Protein AF-A0A1A8F233-F1 (afdb_monomer_lite)

Foldseek 3Di:
DWDWLLPFKDKDCPQVVVCVVPDPDDDDPVRDGDIDMDGPQHDPVVSVVCNVQLETDTDCLVVDALCVLLVVLVSVLVVRDYPDPVVVLVSLLVSLVRNCVRQVDLVSVLVVLVVSCVVPQVVNLVSNLVSLVSSLVSLVNRHDPVCVPVSVSNNVSSVVVSVVSVCVVVPDPPCLPPQDDDDDDPPPPDPDDPDRDDPDPDDDPDDDDD

Secondary structure (DSSP, 8-state):
----GGG-EEEE-HHHHHHHHH--SPPBTTB----EEEETTS-HHHHHHHHHTTEE--S-GGG--THHHHHHHHHHHTT-EES-HHHHHHHHHHHHHHHHHH--SHHHHHHHHHHHHHHH-TT-HHHHHHHHHHHHHHHHHHS-GGGHHHHHHHHHHHHHHHHHHHHHHHS-S-GGG----PPPPTT---S---------TT--------

Structure (mmCIF, N/CA/C/O backbone):
data_AF-A0A1A8F233-F1
#
_entry.id   AF-A0A1A8F233-F1
#
loop_
_atom_site.group_PDB
_atom_site.id
_atom_site.type_symbol
_atom_site.label_atom_id
_atom_site.label_alt_id
_atom_site.label_comp_id
_atom_site.label_asym_id
_atom_site.label_entity_id
_atom_site.label_seq_id
_atom_site.pdbx_PDB_ins_code
_atom_site.Cartn_x
_atom_site.Cartn_y
_atom_site.Cartn_z
_atom_site.occupancy
_atom_site.B_iso_or_equiv
_atom_site.auth_seq_id
_atom_site.auth_comp_id
_atom_site.auth_asym_id
_atom_site.auth_atom_id
_atom_site.pdbx_PDB_model_num
ATOM 1 N N . GLN A 1 1 ? 9.240 10.721 -5.135 1.00 66.94 1 GLN A N 1
ATOM 2 C CA . GLN A 1 1 ? 7.959 10.005 -4.996 1.00 66.94 1 GLN A CA 1
ATOM 3 C C . GLN A 1 1 ? 8.234 8.793 -4.134 1.00 66.94 1 GLN A C 1
ATOM 5 O O . GLN A 1 1 ? 9.156 8.042 -4.437 1.00 66.94 1 GLN A O 1
ATOM 10 N N . PHE A 1 2 ? 7.483 8.647 -3.044 1.00 77.38 2 PHE A N 1
ATOM 11 C CA . PHE A 1 2 ? 7.601 7.495 -2.161 1.00 77.38 2 PHE A CA 1
ATOM 12 C C . PHE A 1 2 ? 7.078 6.230 -2.838 1.00 77.38 2 PHE A C 1
ATOM 14 O O . PHE A 1 2 ? 5.929 6.199 -3.282 1.00 77.38 2 PHE A O 1
ATOM 21 N N . GLU A 1 3 ? 7.885 5.172 -2.817 1.00 83.38 3 GLU A N 1
ATOM 22 C CA . GLU A 1 3 ? 7.497 3.834 -3.252 1.00 83.38 3 GLU A CA 1
ATOM 23 C C . GLU A 1 3 ? 8.160 2.772 -2.366 1.00 83.38 3 GLU A C 1
ATOM 25 O O . GLU A 1 3 ? 9.241 2.977 -1.800 1.00 83.38 3 GLU A O 1
ATOM 30 N N . PHE A 1 4 ? 7.499 1.621 -2.240 1.00 94.12 4 PHE A N 1
ATOM 31 C CA . PHE A 1 4 ? 8.145 0.412 -1.746 1.00 94.12 4 PHE A CA 1
ATOM 32 C C . PHE A 1 4 ? 8.978 -0.201 -2.866 1.00 94.12 4 PHE A C 1
ATOM 34 O O . PHE A 1 4 ? 8.612 -0.109 -4.036 1.00 94.12 4 PHE A O 1
ATOM 41 N N . SER A 1 5 ? 10.067 -0.877 -2.505 1.00 94.19 5 SER A N 1
ATOM 42 C CA . SER A 1 5 ? 10.952 -1.525 -3.485 1.00 94.19 5 SER A CA 1
ATOM 43 C C . SER A 1 5 ? 10.221 -2.445 -4.473 1.00 94.19 5 SER A C 1
ATOM 45 O O . SER A 1 5 ? 10.564 -2.466 -5.651 1.00 94.19 5 SER A O 1
ATOM 47 N N . VAL A 1 6 ? 9.176 -3.141 -4.023 1.00 94.50 6 VAL A N 1
ATOM 48 C CA . VAL A 1 6 ? 8.411 -4.110 -4.824 1.00 94.50 6 VAL A CA 1
ATOM 49 C C . VAL A 1 6 ? 7.576 -3.478 -5.942 1.00 94.50 6 VAL A C 1
ATOM 51 O O . VAL A 1 6 ? 7.231 -4.177 -6.887 1.00 94.50 6 VAL A O 1
ATOM 54 N N . ASP A 1 7 ? 7.315 -2.169 -5.877 1.00 91.56 7 ASP A N 1
ATOM 55 C CA . ASP A 1 7 ? 6.524 -1.432 -6.876 1.00 91.56 7 ASP A CA 1
ATOM 56 C C . ASP A 1 7 ? 7.357 -0.416 -7.662 1.00 91.56 7 ASP A C 1
ATOM 58 O O . ASP A 1 7 ? 6.805 0.434 -8.350 1.00 91.56 7 ASP A O 1
ATOM 62 N N . SER A 1 8 ? 8.680 -0.472 -7.522 1.00 93.62 8 SER A N 1
ATOM 63 C CA . SER A 1 8 ? 9.589 0.543 -8.062 1.00 93.62 8 SER A CA 1
ATOM 64 C C . SER A 1 8 ? 10.156 0.200 -9.442 1.00 93.62 8 SER A C 1
ATOM 66 O O . SER A 1 8 ? 11.082 0.859 -9.908 1.00 93.62 8 SER A O 1
ATOM 68 N N . PHE A 1 9 ? 9.645 -0.848 -10.091 1.00 95.38 9 PHE A N 1
ATOM 69 C CA . PHE A 1 9 ? 10.148 -1.304 -11.385 1.00 95.38 9 PHE A CA 1
ATOM 70 C C . PHE A 1 9 ? 9.535 -0.507 -12.532 1.00 95.38 9 PHE A C 1
ATOM 72 O O . PHE A 1 9 ? 8.314 -0.387 -12.633 1.00 95.38 9 PHE A O 1
ATOM 79 N N . GLN A 1 10 ? 10.385 -0.029 -13.433 1.00 95.50 10 GLN A N 1
ATOM 80 C CA . GLN A 1 10 ? 9.983 0.592 -14.690 1.00 95.50 10 GLN A CA 1
ATOM 81 C C . GLN A 1 10 ? 10.598 -0.191 -15.848 1.00 95.50 10 GLN A C 1
ATOM 83 O O . GLN A 1 10 ? 11.748 -0.615 -15.781 1.00 95.50 10 GLN A O 1
ATOM 88 N N . ILE A 1 11 ? 9.817 -0.427 -16.898 1.00 96.25 11 ILE A N 1
ATOM 89 C CA . ILE A 1 11 ? 10.258 -1.162 -18.085 1.00 96.25 11 ILE A CA 1
ATOM 90 C C . ILE A 1 11 ? 10.271 -0.174 -19.245 1.00 96.25 11 ILE A C 1
ATOM 92 O O . ILE A 1 11 ? 9.235 0.413 -19.561 1.00 96.25 11 ILE A O 1
ATOM 96 N N . VAL A 1 12 ? 11.432 0.012 -19.870 1.00 95.62 12 VAL A N 1
ATOM 97 C CA . VAL A 1 12 ? 11.585 0.896 -21.031 1.00 95.62 12 VAL A CA 1
ATOM 98 C C . VAL A 1 12 ? 11.040 0.181 -22.263 1.00 95.62 12 VAL A C 1
ATOM 100 O O . VAL A 1 12 ? 11.523 -0.889 -22.629 1.00 95.62 12 VAL A O 1
ATOM 103 N N . LEU A 1 13 ? 10.017 0.757 -22.895 1.00 96.06 13 LEU A N 1
ATOM 104 C CA . LEU A 1 13 ? 9.264 0.096 -23.967 1.00 96.06 13 LEU A CA 1
ATOM 105 C C . LEU A 1 13 ? 9.759 0.428 -25.380 1.00 96.06 13 LEU A C 1
ATOM 107 O O . LEU A 1 13 ? 9.290 -0.190 -26.331 1.00 96.06 13 LEU A O 1
ATOM 111 N N . ASP A 1 14 ? 10.715 1.341 -25.543 1.00 95.12 14 ASP A N 1
ATOM 112 C CA . ASP A 1 14 ? 11.162 1.834 -26.855 1.00 95.12 14 ASP A CA 1
ATOM 113 C C . ASP A 1 14 ? 11.601 0.707 -27.803 1.00 95.12 14 ASP A C 1
ATOM 115 O O . ASP A 1 14 ? 11.229 0.686 -28.980 1.00 95.12 14 ASP A O 1
ATOM 119 N N . SER A 1 15 ? 12.340 -0.281 -27.285 1.00 92.88 15 SER A N 1
ATOM 120 C CA . SER A 1 15 ? 12.791 -1.434 -28.069 1.00 92.88 15 SER A CA 1
ATOM 121 C C . SER A 1 15 ? 11.654 -2.394 -28.430 1.00 92.88 15 SER A C 1
ATOM 123 O O . SER A 1 15 ? 11.685 -2.995 -29.504 1.00 92.88 15 SER A O 1
ATOM 125 N N . MET A 1 16 ? 10.619 -2.500 -27.589 1.00 92.69 16 MET A N 1
ATOM 126 C CA . MET A 1 16 ? 9.396 -3.248 -27.903 1.00 92.69 16 MET A CA 1
ATOM 127 C C . MET A 1 16 ? 8.577 -2.549 -28.986 1.00 92.69 16 MET A C 1
ATOM 129 O O . MET A 1 16 ? 8.147 -3.195 -29.938 1.00 92.69 16 MET A O 1
ATOM 133 N N . LEU A 1 17 ? 8.374 -1.236 -28.860 1.00 93.12 17 LEU A N 1
ATOM 134 C CA . LEU A 1 17 ? 7.597 -0.449 -29.818 1.00 93.12 17 LEU A CA 1
ATOM 135 C C . LEU A 1 17 ? 8.259 -0.463 -31.203 1.00 93.12 17 LEU A C 1
ATOM 137 O O . LEU A 1 17 ? 7.604 -0.799 -32.186 1.00 93.12 17 LEU A O 1
ATOM 141 N N . SER A 1 18 ? 9.577 -0.240 -31.259 1.00 91.31 18 SER A N 1
ATOM 142 C CA . SER A 1 18 ? 10.355 -0.312 -32.507 1.00 91.31 18 SER A CA 1
ATOM 143 C C . SER A 1 18 ? 10.257 -1.688 -33.172 1.00 91.31 18 SER A C 1
ATOM 145 O O . SER A 1 18 ? 10.159 -1.788 -34.394 1.00 91.31 18 SER A O 1
ATOM 147 N N . HIS A 1 19 ? 10.255 -2.764 -32.378 1.00 89.50 19 HIS A N 1
ATOM 148 C CA . HIS A 1 19 ? 10.098 -4.117 -32.904 1.00 89.50 19 HIS A CA 1
ATOM 149 C C . HIS A 1 19 ? 8.725 -4.322 -33.555 1.00 89.50 19 HIS A C 1
ATOM 151 O O . HIS A 1 19 ? 8.664 -4.882 -34.645 1.00 89.50 19 HIS A O 1
ATOM 157 N N . TYR A 1 20 ? 7.643 -3.837 -32.941 1.00 89.69 20 TYR A N 1
ATOM 158 C CA . TYR A 1 20 ? 6.296 -3.936 -33.517 1.00 89.69 20 TYR A CA 1
ATOM 159 C C . TYR A 1 20 ? 6.107 -3.101 -34.788 1.00 89.69 20 TYR A C 1
ATOM 161 O O . TYR A 1 20 ? 5.333 -3.490 -35.659 1.00 89.69 20 TYR A O 1
ATOM 169 N N . GLU A 1 21 ? 6.804 -1.972 -34.914 1.00 90.38 21 GLU A N 1
ATOM 170 C CA . GLU A 1 21 ? 6.757 -1.149 -36.129 1.00 90.38 21 GLU A CA 1
ATOM 171 C C . GLU A 1 21 ? 7.508 -1.796 -37.301 1.00 90.38 21 GLU A C 1
ATOM 173 O O . GLU A 1 21 ? 7.103 -1.663 -38.457 1.00 90.38 21 GLU A O 1
ATOM 178 N N . GLN A 1 22 ? 8.608 -2.497 -37.012 1.00 86.31 22 GLN A N 1
ATOM 179 C CA . GLN A 1 22 ? 9.537 -3.005 -38.027 1.00 86.31 22 GLN A CA 1
ATOM 180 C C . GLN A 1 22 ? 9.316 -4.483 -38.376 1.00 86.31 22 GLN A C 1
ATOM 182 O O . GLN A 1 22 ? 9.624 -4.905 -39.492 1.00 86.31 22 GLN A O 1
ATOM 187 N N . SER A 1 23 ? 8.801 -5.282 -37.441 1.00 78.62 23 SER A N 1
ATOM 188 C CA . SER A 1 23 ? 8.611 -6.723 -37.597 1.00 78.62 23 SER A CA 1
ATOM 189 C C . SER A 1 23 ? 7.131 -7.071 -37.725 1.00 78.62 23 SER A C 1
ATOM 191 O O . SER A 1 23 ? 6.343 -6.847 -36.813 1.00 78.62 23 SER A O 1
ATOM 193 N N . GLN A 1 24 ? 6.757 -7.703 -38.841 1.00 76.12 24 GLN A N 1
ATOM 194 C CA . GLN A 1 24 ? 5.442 -8.345 -38.999 1.00 76.12 24 GLN A CA 1
ATOM 195 C C . GLN A 1 24 ? 5.414 -9.777 -38.439 1.00 76.12 24 GLN A C 1
ATOM 197 O O . GLN A 1 24 ? 4.373 -10.435 -38.456 1.00 76.12 24 GLN A O 1
ATOM 202 N N . LEU A 1 25 ? 6.562 -10.290 -37.981 1.00 79.69 25 LEU A N 1
ATOM 203 C CA . LEU A 1 25 ? 6.676 -11.638 -37.441 1.00 79.69 25 LEU A CA 1
ATOM 204 C C . LEU A 1 25 ? 6.258 -11.662 -35.966 1.00 79.69 25 LEU A C 1
ATOM 206 O O . LEU A 1 25 ? 6.639 -10.768 -35.208 1.00 79.69 25 LEU A O 1
ATOM 210 N N . PRO A 1 26 ? 5.526 -12.704 -35.532 1.00 85.06 26 PRO A N 1
ATOM 211 C CA . PRO A 1 26 ? 5.208 -12.882 -34.125 1.00 85.06 26 PRO A CA 1
ATOM 212 C C . PRO A 1 26 ? 6.491 -13.116 -33.316 1.00 85.06 26 PRO A C 1
ATOM 214 O O . PRO A 1 26 ? 7.394 -13.837 -33.749 1.00 85.06 26 PRO A O 1
ATOM 217 N N . MET A 1 27 ? 6.556 -12.525 -32.120 1.00 90.19 27 MET A N 1
ATOM 218 C CA . MET A 1 27 ? 7.686 -12.718 -31.210 1.00 90.19 27 MET A CA 1
ATOM 219 C C . MET A 1 27 ? 7.852 -14.193 -30.833 1.00 90.19 27 MET A C 1
ATOM 221 O O . MET A 1 27 ? 6.882 -14.908 -30.574 1.00 90.19 27 MET A O 1
ATOM 225 N N . SER A 1 28 ? 9.105 -14.634 -30.760 1.00 90.12 28 SER A N 1
ATOM 226 C CA . SER A 1 28 ? 9.486 -15.987 -30.348 1.00 90.12 28 SER A CA 1
ATOM 227 C C . SER A 1 28 ? 10.718 -15.954 -29.443 1.00 90.12 28 SER A C 1
ATOM 229 O O . SER A 1 28 ? 11.416 -14.946 -29.337 1.00 90.12 28 SER A O 1
ATOM 231 N N . GLN A 1 29 ? 11.041 -17.077 -28.799 1.00 89.38 29 GLN A N 1
ATOM 232 C CA . GLN A 1 29 ? 12.221 -17.159 -27.933 1.00 89.38 29 GLN A CA 1
ATOM 233 C C . GLN A 1 29 ? 13.535 -16.872 -28.683 1.00 89.38 29 GLN A C 1
ATOM 235 O O . GLN A 1 29 ? 14.474 -16.365 -28.085 1.00 89.38 29 GLN A O 1
ATOM 240 N N . SER A 1 30 ? 13.605 -17.141 -29.988 1.00 88.81 30 SER A N 1
ATOM 241 C CA . SER A 1 30 ? 14.757 -16.800 -30.835 1.00 88.81 30 SER A CA 1
ATOM 242 C C . SER A 1 30 ? 14.663 -15.415 -31.480 1.00 88.81 30 SER A C 1
ATOM 244 O O . SER A 1 30 ? 15.623 -14.970 -32.103 1.00 88.81 30 SER A O 1
ATOM 246 N N . HIS A 1 31 ? 13.510 -14.749 -31.387 1.00 87.12 31 HIS A N 1
ATOM 247 C CA . HIS A 1 31 ? 13.257 -13.474 -32.047 1.00 87.12 31 HIS A CA 1
ATOM 248 C C . HIS A 1 31 ? 12.399 -12.566 -31.160 1.00 87.12 31 HIS A C 1
ATOM 250 O O . HIS A 1 31 ? 11.169 -12.593 -31.216 1.00 87.12 31 HIS A O 1
ATOM 256 N N . HIS A 1 32 ? 13.073 -11.793 -30.314 1.00 91.81 32 HIS A N 1
ATOM 257 C CA . HIS A 1 32 ? 12.480 -10.786 -29.441 1.00 91.81 32 HIS A CA 1
ATOM 258 C C . HIS A 1 32 ? 13.489 -9.650 -29.218 1.00 91.81 32 HIS A C 1
ATOM 260 O O . HIS A 1 32 ? 14.700 -9.892 -29.262 1.00 91.81 32 HIS A O 1
ATOM 266 N N . PRO A 1 33 ? 13.025 -8.412 -28.993 1.00 93.19 33 PRO A N 1
ATOM 267 C CA . PRO A 1 33 ? 13.916 -7.307 -28.677 1.00 93.19 33 PRO A CA 1
ATOM 268 C C . PRO A 1 33 ? 14.481 -7.450 -27.259 1.00 93.19 33 PRO A C 1
ATOM 270 O O . PRO A 1 33 ? 13.835 -7.987 -26.358 1.00 93.19 33 PRO A O 1
ATOM 273 N N . THR A 1 34 ? 15.677 -6.912 -27.040 1.00 94.19 34 THR A N 1
ATOM 274 C CA . THR A 1 34 ? 16.214 -6.731 -25.687 1.00 94.19 34 THR A CA 1
ATOM 275 C C . THR A 1 34 ? 15.490 -5.566 -25.014 1.00 94.19 34 THR A C 1
ATOM 277 O O . THR A 1 34 ? 15.456 -4.457 -25.550 1.00 94.19 34 THR A O 1
ATOM 280 N N . VAL A 1 35 ? 14.918 -5.807 -23.834 1.00 95.62 35 VAL A N 1
ATOM 281 C CA . VAL A 1 35 ? 14.155 -4.813 -23.062 1.00 95.62 35 VAL A CA 1
ATOM 282 C C . VAL A 1 35 ? 14.916 -4.453 -21.793 1.00 95.62 35 VAL A C 1
ATOM 284 O O . VAL A 1 35 ? 15.415 -5.337 -21.095 1.00 95.62 35 VAL A O 1
ATOM 287 N N . LEU A 1 36 ? 15.005 -3.156 -21.494 1.00 95.12 36 LEU A N 1
ATOM 288 C CA . LEU A 1 36 ? 15.654 -2.653 -20.287 1.00 95.12 36 LEU A CA 1
ATOM 289 C C . LEU A 1 36 ? 14.626 -2.493 -19.160 1.00 95.12 36 LEU A C 1
ATOM 291 O O . LEU A 1 36 ? 13.565 -1.901 -19.353 1.00 95.12 36 LEU A O 1
ATOM 295 N N . GLY A 1 37 ? 14.960 -3.015 -17.981 1.00 95.06 37 GLY A N 1
ATOM 296 C CA . GLY A 1 37 ? 14.218 -2.789 -16.745 1.00 95.06 37 GLY A CA 1
ATOM 297 C C . GLY A 1 37 ? 15.058 -1.989 -15.756 1.00 95.06 37 GLY A C 1
ATOM 298 O O . GLY A 1 37 ? 16.222 -2.313 -15.527 1.00 95.06 37 GLY A O 1
ATOM 299 N N . GLU A 1 38 ? 14.456 -0.975 -15.151 1.00 94.69 38 GLU A N 1
ATOM 300 C CA . GLU A 1 38 ? 15.075 -0.090 -14.168 1.00 94.69 38 GLU A CA 1
ATOM 301 C C . GLU A 1 38 ? 14.326 -0.152 -12.832 1.00 94.69 38 GLU A C 1
ATOM 303 O O . GLU A 1 38 ? 13.164 -0.558 -12.760 1.00 94.69 38 GLU A O 1
ATOM 308 N N . SER A 1 39 ? 15.009 0.223 -11.749 1.00 95.06 39 SER A N 1
ATOM 309 C CA . SER A 1 39 ? 14.453 0.247 -10.393 1.00 95.06 39 SER A CA 1
ATOM 310 C C . SER A 1 39 ? 14.578 1.642 -9.790 1.00 95.06 39 SER A C 1
ATOM 312 O O . SER A 1 39 ? 15.675 2.113 -9.490 1.00 95.06 39 SER A O 1
ATOM 314 N N . MET A 1 40 ? 13.443 2.285 -9.523 1.00 92.00 40 MET A N 1
ATOM 315 C CA . MET A 1 40 ? 13.368 3.605 -8.882 1.00 92.00 40 MET A CA 1
ATOM 316 C C . MET A 1 40 ? 13.703 3.561 -7.383 1.00 92.00 40 MET A C 1
ATOM 318 O O . MET A 1 40 ? 13.892 4.598 -6.743 1.00 92.00 40 MET A O 1
ATOM 322 N N . TYR A 1 41 ? 13.823 2.360 -6.807 1.00 91.00 41 TYR A N 1
ATOM 323 C CA . TYR A 1 41 ? 14.366 2.133 -5.466 1.00 91.00 41 TYR A CA 1
ATOM 324 C C . TYR A 1 41 ? 15.905 2.247 -5.418 1.00 91.00 41 TYR A C 1
ATOM 326 O O . TYR A 1 41 ? 16.512 2.303 -4.337 1.00 91.00 41 TYR A O 1
ATOM 334 N N . GLY A 1 42 ? 16.559 2.286 -6.581 1.00 90.38 42 GLY A N 1
ATOM 335 C CA . GLY A 1 42 ? 18.008 2.322 -6.741 1.00 90.38 42 GLY A CA 1
ATOM 336 C C . GLY A 1 42 ? 18.521 0.992 -7.283 1.00 90.38 42 GLY A C 1
ATOM 337 O O . GLY A 1 42 ? 18.434 0.733 -8.474 1.00 90.38 42 GLY A O 1
ATOM 338 N N . ASP A 1 43 ? 19.063 0.132 -6.419 1.00 93.50 43 ASP A N 1
ATOM 339 C CA . ASP A 1 43 ? 19.633 -1.140 -6.871 1.00 93.50 43 ASP A CA 1
ATOM 340 C C . ASP A 1 43 ? 18.548 -2.123 -7.349 1.00 93.50 43 ASP A C 1
ATOM 342 O O . ASP A 1 43 ? 17.662 -2.529 -6.585 1.00 93.50 43 ASP A O 1
ATOM 346 N N . PHE A 1 44 ? 18.638 -2.514 -8.623 1.00 95.00 44 PHE A N 1
ATOM 347 C CA . PHE A 1 44 ? 17.686 -3.416 -9.271 1.00 95.00 44 PHE A CA 1
ATOM 348 C C . PHE A 1 44 ? 17.713 -4.813 -8.647 1.00 95.00 44 PHE A C 1
ATOM 350 O O . PHE A 1 44 ? 16.660 -5.377 -8.351 1.00 95.00 44 PHE A O 1
ATOM 357 N N . SER A 1 45 ? 18.908 -5.350 -8.387 1.00 96.00 45 SER A N 1
ATOM 358 C CA . SER A 1 45 ? 19.085 -6.692 -7.820 1.00 96.00 45 SER A CA 1
ATOM 359 C C . SER A 1 45 ? 18.458 -6.810 -6.430 1.00 96.00 45 SER A C 1
ATOM 361 O O . SER A 1 45 ? 17.782 -7.796 -6.135 1.00 96.00 45 SER A O 1
ATOM 363 N N . THR A 1 46 ? 18.617 -5.782 -5.598 1.00 95.75 46 THR A N 1
ATOM 364 C CA . THR A 1 46 ? 18.027 -5.696 -4.257 1.00 95.75 46 THR A CA 1
ATOM 365 C C . THR A 1 46 ? 16.505 -5.601 -4.322 1.00 95.75 46 THR A C 1
ATOM 367 O O . THR A 1 46 ? 15.813 -6.347 -3.631 1.00 95.75 46 THR A O 1
ATOM 370 N N . ALA A 1 47 ? 15.958 -4.729 -5.176 1.00 95.94 47 ALA A N 1
ATOM 371 C CA . ALA A 1 47 ? 14.508 -4.633 -5.351 1.00 95.94 47 ALA A CA 1
ATOM 372 C C . ALA A 1 47 ? 13.918 -5.963 -5.852 1.00 95.94 47 ALA A C 1
ATOM 374 O O . ALA A 1 47 ? 12.895 -6.427 -5.344 1.00 95.94 47 ALA A O 1
ATOM 375 N N . LEU A 1 48 ? 14.598 -6.625 -6.793 1.00 96.56 48 LEU A N 1
ATOM 376 C CA . LEU A 1 48 ? 14.202 -7.935 -7.307 1.00 96.56 48 LEU A CA 1
ATOM 377 C C . LEU A 1 48 ? 14.282 -9.022 -6.228 1.00 96.56 48 LEU A C 1
ATOM 379 O O . LEU A 1 48 ? 13.413 -9.892 -6.159 1.00 96.56 48 LEU A O 1
ATOM 383 N N . HIS A 1 49 ? 15.295 -8.965 -5.363 1.00 97.25 49 HIS A N 1
ATOM 384 C CA . HIS A 1 49 ? 15.401 -9.838 -4.200 1.00 97.25 49 HIS A CA 1
ATOM 385 C C . HIS A 1 49 ? 14.219 -9.639 -3.243 1.00 97.25 49 HIS A C 1
ATOM 387 O O . HIS A 1 49 ? 13.626 -10.628 -2.806 1.00 97.25 49 HIS A O 1
ATOM 393 N N . HIS A 1 50 ? 13.826 -8.394 -2.961 1.00 97.44 50 HIS A N 1
ATOM 394 C CA . HIS A 1 50 ? 12.647 -8.117 -2.140 1.00 97.44 50 HIS A CA 1
ATOM 395 C C . HIS A 1 50 ? 11.365 -8.655 -2.777 1.00 97.44 50 HIS A C 1
ATOM 397 O O . HIS A 1 50 ? 10.576 -9.300 -2.091 1.00 97.44 50 HIS A O 1
ATOM 403 N N . LEU A 1 51 ? 11.180 -8.472 -4.088 1.00 96.75 51 LEU A N 1
ATOM 404 C CA . LEU A 1 51 ? 10.014 -9.000 -4.799 1.00 96.75 51 LEU A CA 1
ATOM 405 C C . LEU A 1 51 ? 9.944 -10.534 -4.722 1.00 96.75 51 LEU A C 1
ATOM 407 O O . LEU A 1 51 ? 8.892 -11.089 -4.408 1.00 96.75 51 LEU A O 1
ATOM 411 N N . ARG A 1 52 ? 11.070 -11.225 -4.947 1.00 96.88 52 ARG A N 1
ATOM 412 C CA . ARG A 1 52 ? 11.150 -12.697 -4.900 1.00 96.88 52 ARG A CA 1
ATOM 413 C C . ARG A 1 52 ? 10.892 -13.267 -3.507 1.00 96.88 52 ARG A C 1
ATOM 415 O O . ARG A 1 52 ? 10.250 -14.305 -3.392 1.00 96.88 52 ARG A O 1
ATOM 422 N N . ASN A 1 53 ? 11.372 -12.591 -2.465 1.00 97.44 53 ASN A N 1
ATOM 423 C CA . ASN A 1 53 ? 11.242 -13.043 -1.077 1.00 97.44 53 ASN A CA 1
ATOM 424 C C . ASN A 1 53 ? 10.056 -12.407 -0.338 1.00 97.44 53 ASN A C 1
ATOM 426 O O . ASN A 1 53 ? 9.934 -12.569 0.873 1.00 97.44 53 ASN A O 1
ATOM 430 N N . LYS A 1 54 ? 9.184 -11.688 -1.057 1.00 97.69 54 LYS A N 1
ATOM 431 C CA . LYS A 1 54 ? 8.032 -10.967 -0.504 1.00 97.69 54 LYS A CA 1
ATOM 432 C C . LYS A 1 54 ? 8.399 -10.045 0.668 1.00 97.69 54 LYS A C 1
ATOM 434 O O . LYS A 1 54 ? 7.736 -10.038 1.702 1.00 97.69 54 LYS A O 1
ATOM 439 N N . LEU A 1 55 ? 9.452 -9.250 0.508 1.00 97.81 55 LEU A N 1
ATOM 440 C CA . LEU A 1 55 ? 9.920 -8.307 1.523 1.00 97.81 55 LEU A CA 1
ATOM 441 C C . LEU A 1 55 ? 9.414 -6.890 1.241 1.00 97.81 55 LEU A C 1
ATOM 443 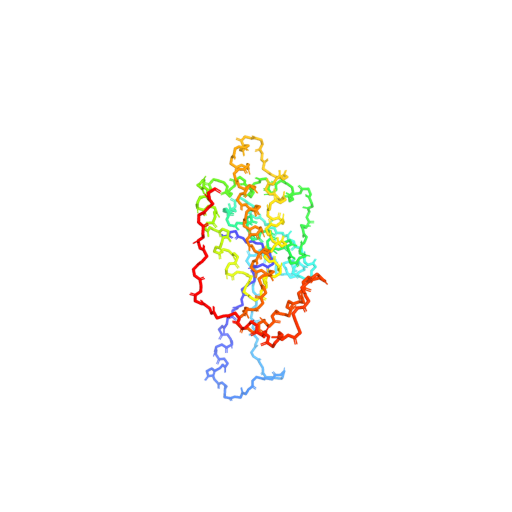O O . LEU A 1 55 ? 9.449 -6.412 0.109 1.00 97.81 55 LEU A O 1
ATOM 447 N N . ILE A 1 56 ? 8.975 -6.198 2.288 1.00 97.06 56 ILE A N 1
ATOM 448 C CA . ILE A 1 56 ? 8.590 -4.790 2.251 1.00 97.06 56 ILE A CA 1
ATOM 449 C C . ILE A 1 56 ? 9.791 -3.976 2.715 1.00 97.06 56 ILE A C 1
ATOM 451 O O . ILE A 1 56 ? 10.271 -4.139 3.835 1.00 97.06 56 ILE A O 1
ATOM 455 N N . ALA A 1 57 ? 10.263 -3.078 1.857 1.00 95.50 57 ALA A N 1
ATOM 456 C CA . ALA A 1 57 ? 11.365 -2.175 2.159 1.00 95.50 57 ALA A CA 1
ATOM 457 C C . ALA A 1 57 ? 11.157 -0.822 1.478 1.00 95.50 57 ALA A C 1
ATOM 459 O O . ALA A 1 57 ? 10.612 -0.750 0.369 1.00 95.50 57 ALA A O 1
ATOM 460 N N . THR A 1 58 ? 11.620 0.239 2.134 1.00 93.62 58 THR A N 1
ATOM 461 C CA . THR A 1 58 ? 11.659 1.605 1.608 1.00 93.62 58 THR A CA 1
ATOM 462 C C . THR A 1 58 ? 12.946 2.301 2.063 1.00 93.62 58 THR A C 1
ATOM 464 O O . THR A 1 58 ? 13.446 2.013 3.145 1.00 93.62 58 THR A O 1
ATOM 467 N N . LYS A 1 59 ? 13.487 3.207 1.240 1.00 88.12 59 LYS A N 1
ATOM 468 C CA . LYS A 1 59 ? 14.670 4.026 1.575 1.00 88.12 59 LYS A CA 1
ATOM 469 C C . LYS A 1 59 ? 14.328 5.454 1.990 1.00 88.12 59 LYS A C 1
ATOM 471 O O . LYS A 1 59 ? 15.190 6.134 2.528 1.00 88.12 59 LYS A O 1
ATOM 476 N N . ARG A 1 60 ? 13.109 5.910 1.687 1.00 87.06 60 ARG A N 1
ATOM 477 C CA . ARG A 1 60 ? 12.670 7.303 1.862 1.00 87.06 60 ARG A CA 1
ATOM 478 C C . ARG A 1 60 ? 11.359 7.371 2.645 1.00 87.06 60 ARG A C 1
ATOM 480 O O . ARG A 1 60 ? 10.334 7.773 2.085 1.00 87.06 60 ARG A O 1
ATOM 487 N N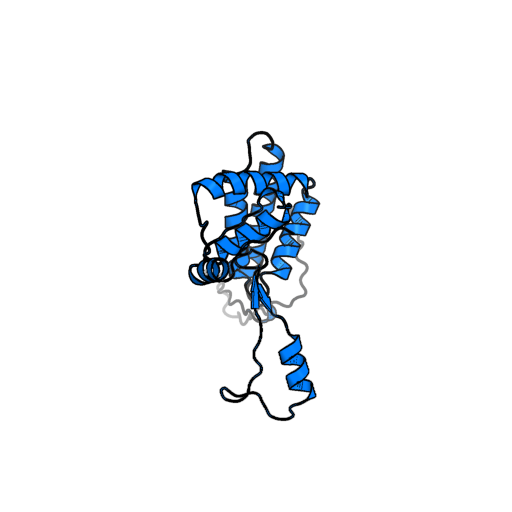 . PRO A 1 61 ? 11.334 6.888 3.901 1.00 87.38 61 PRO A N 1
ATOM 488 C CA . PRO A 1 61 ? 10.124 6.902 4.721 1.00 87.38 61 PRO A CA 1
ATOM 489 C C . PRO A 1 61 ? 9.543 8.314 4.907 1.00 87.38 61 PRO A C 1
ATOM 491 O O . PRO A 1 61 ? 8.333 8.459 5.044 1.00 87.38 61 PRO A O 1
ATOM 494 N N . GLU A 1 62 ? 10.367 9.356 4.847 1.00 85.81 62 GLU A N 1
ATOM 495 C CA . GLU A 1 62 ? 9.988 10.767 4.970 1.00 85.81 62 GLU A CA 1
ATOM 496 C C . GLU A 1 62 ? 9.109 11.293 3.824 1.00 85.81 62 GLU A C 1
ATOM 498 O O . GLU A 1 62 ? 8.364 12.256 4.006 1.00 85.81 62 GLU A O 1
ATOM 503 N N . GLU A 1 63 ? 9.151 10.661 2.647 1.00 88.62 63 GLU A N 1
ATOM 504 C CA . GLU A 1 63 ? 8.310 11.045 1.506 1.00 88.62 63 GLU A CA 1
ATOM 505 C C . GLU A 1 63 ? 6.900 10.423 1.572 1.00 88.62 63 GLU A C 1
ATOM 507 O O . GLU A 1 63 ? 6.062 10.686 0.700 1.00 88.62 63 GLU A O 1
ATOM 512 N N . ILE A 1 64 ? 6.610 9.596 2.586 1.00 88.75 64 ILE A N 1
ATOM 513 C CA . ILE A 1 64 ? 5.314 8.926 2.733 1.00 88.75 64 ILE A CA 1
ATOM 514 C C . ILE A 1 64 ? 4.186 9.945 2.925 1.00 88.75 64 ILE A C 1
ATOM 516 O O . ILE A 1 64 ? 4.180 10.791 3.824 1.00 88.75 64 ILE A O 1
ATOM 520 N N . ARG A 1 65 ? 3.152 9.797 2.097 1.00 91.81 65 ARG A N 1
ATOM 521 C CA . ARG A 1 65 ? 1.837 10.426 2.275 1.00 91.81 65 ARG A CA 1
ATOM 522 C C . ARG A 1 65 ? 0.840 9.416 2.850 1.00 91.81 65 ARG A C 1
ATOM 524 O O . ARG A 1 65 ? 1.138 8.225 2.902 1.00 91.81 65 ARG A O 1
ATOM 531 N N . GLY A 1 66 ? -0.351 9.858 3.243 1.00 87.38 66 GLY A N 1
ATOM 532 C CA . GLY A 1 66 ? -1.358 9.031 3.916 1.00 87.38 66 GLY A CA 1
ATOM 533 C C . GLY A 1 66 ? -1.719 7.744 3.166 1.00 87.38 66 GLY A C 1
ATOM 534 O O . GLY A 1 66 ? -1.924 6.702 3.782 1.00 87.38 66 GLY A O 1
ATOM 535 N N . GLY A 1 67 ? -1.688 7.760 1.828 1.00 93.19 67 GLY A N 1
ATOM 536 C CA . GLY A 1 67 ? -1.897 6.560 1.006 1.00 93.19 67 GLY A CA 1
ATOM 537 C C . GLY A 1 67 ? -0.849 5.451 1.202 1.00 93.19 67 GLY A C 1
ATOM 538 O O . GLY A 1 67 ? -1.122 4.293 0.888 1.00 93.19 67 GLY A O 1
ATOM 539 N N . GLY A 1 68 ? 0.325 5.767 1.758 1.00 95.19 68 GLY A N 1
ATOM 540 C CA . GLY A 1 68 ? 1.367 4.787 2.064 1.00 95.19 68 GLY A CA 1
ATOM 541 C C . GLY A 1 68 ? 0.919 3.738 3.083 1.00 95.19 68 GLY A C 1
ATOM 542 O O . GLY A 1 68 ? 1.255 2.569 2.911 1.00 95.19 68 GLY A O 1
ATOM 543 N N . LEU A 1 69 ? 0.090 4.116 4.067 1.00 96.56 69 LEU A N 1
ATOM 544 C CA . LEU A 1 69 ? -0.504 3.172 5.024 1.00 96.56 69 LEU A CA 1
ATOM 545 C C . LEU A 1 69 ? -1.399 2.147 4.316 1.00 96.56 69 LEU A C 1
ATOM 547 O O . LEU A 1 69 ? -1.304 0.946 4.570 1.00 96.56 69 LEU A O 1
ATOM 551 N N . LEU A 1 70 ? -2.248 2.621 3.399 1.00 97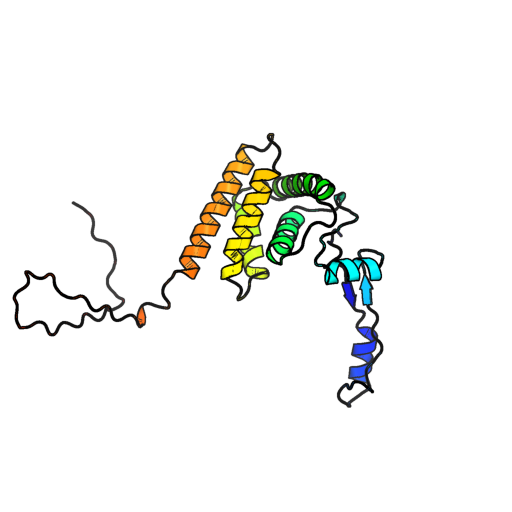.31 70 LEU A N 1
ATOM 552 C CA . LEU A 1 70 ? -3.171 1.768 2.647 1.00 97.31 70 LEU A CA 1
ATOM 553 C C . LEU A 1 70 ? -2.408 0.769 1.775 1.00 97.31 70 LEU A C 1
ATOM 555 O O . LEU A 1 70 ? -2.763 -0.410 1.728 1.00 97.31 70 LEU A O 1
ATOM 559 N N . LYS A 1 71 ? -1.331 1.237 1.137 1.00 96.56 71 LYS A N 1
ATOM 560 C CA . LYS A 1 71 ? -0.439 0.420 0.314 1.00 96.56 71 LYS A CA 1
ATOM 561 C C . LYS A 1 71 ? 0.341 -0.603 1.142 1.00 96.56 71 LYS A C 1
ATOM 563 O O . LYS A 1 71 ? 0.417 -1.763 0.749 1.00 96.56 71 LYS A O 1
ATOM 568 N N . TYR A 1 72 ? 0.847 -0.207 2.310 1.00 97.12 72 TYR A N 1
ATOM 569 C CA . TYR A 1 72 ? 1.508 -1.110 3.253 1.00 97.12 72 TYR A CA 1
ATOM 570 C C . TYR A 1 72 ? 0.590 -2.260 3.682 1.00 97.12 72 TYR A C 1
ATOM 572 O O . TYR A 1 72 ? 0.959 -3.425 3.562 1.00 97.12 72 TYR A O 1
ATOM 580 N N . CYS A 1 73 ? -0.641 -1.948 4.099 1.00 97.81 73 CYS A N 1
ATOM 581 C CA . CYS A 1 73 ? -1.602 -2.970 4.518 1.00 97.81 73 CYS A CA 1
ATOM 582 C C . CYS A 1 73 ? -1.971 -3.927 3.372 1.00 97.81 73 CYS A C 1
ATOM 584 O O . CYS A 1 73 ? -2.176 -5.113 3.610 1.00 97.81 73 CYS A O 1
ATOM 586 N N . ASN A 1 74 ? -2.003 -3.450 2.122 1.00 97.50 74 ASN A N 1
ATOM 587 C CA . ASN A 1 74 ? -2.257 -4.302 0.954 1.00 97.50 74 ASN A CA 1
ATOM 588 C C . ASN A 1 74 ? -1.111 -5.303 0.737 1.00 97.50 74 ASN A C 1
ATOM 590 O O . ASN A 1 74 ? -1.350 -6.490 0.524 1.00 97.50 74 ASN A O 1
ATOM 594 N N . LEU A 1 75 ? 0.140 -4.853 0.882 1.00 97.56 75 LEU A N 1
ATOM 595 C CA . LEU A 1 75 ? 1.303 -5.742 0.836 1.00 97.56 75 LEU A CA 1
ATOM 596 C C . LEU A 1 75 ? 1.234 -6.819 1.931 1.00 97.56 75 LEU A C 1
ATOM 598 O O . LEU A 1 75 ? 1.478 -7.991 1.642 1.00 97.56 75 LEU A O 1
ATOM 602 N N . LEU A 1 76 ? 0.824 -6.459 3.151 1.00 97.56 76 LEU A N 1
ATOM 603 C CA . LEU A 1 76 ? 0.645 -7.423 4.243 1.00 97.56 76 LEU A CA 1
ATOM 604 C C . LEU A 1 76 ? -0.423 -8.488 3.927 1.00 97.56 76 LEU A C 1
ATOM 606 O O . LEU A 1 76 ? -0.170 -9.673 4.144 1.00 97.56 76 LEU A O 1
ATOM 610 N N . VAL A 1 77 ? -1.578 -8.108 3.361 1.00 97.06 77 VAL A N 1
ATOM 611 C CA . VAL A 1 77 ? -2.611 -9.076 2.911 1.00 97.06 77 VAL A CA 1
ATOM 612 C C . VAL A 1 77 ? -2.057 -10.027 1.854 1.00 97.06 77 VAL A C 1
ATOM 614 O O . VAL A 1 77 ? -2.357 -11.217 1.861 1.00 97.06 77 VAL A O 1
ATOM 617 N N . ARG A 1 78 ? -1.190 -9.527 0.967 1.00 96.25 78 ARG A N 1
ATOM 618 C CA . ARG A 1 78 ? -0.528 -10.314 -0.088 1.00 96.25 78 ARG A CA 1
ATOM 619 C C . ARG A 1 78 ? 0.646 -11.162 0.431 1.00 96.25 78 ARG A C 1
ATOM 621 O O . ARG A 1 78 ? 1.432 -11.695 -0.361 1.00 96.25 78 ARG A O 1
ATOM 628 N N . ALA A 1 79 ? 0.740 -11.322 1.752 1.00 96.75 79 ALA A N 1
ATOM 629 C CA . ALA A 1 79 ? 1.755 -12.084 2.470 1.00 96.75 79 ALA A CA 1
ATOM 630 C C . ALA A 1 79 ? 3.186 -11.556 2.284 1.00 96.75 79 ALA A C 1
ATOM 632 O O . ALA A 1 79 ? 4.143 -12.327 2.384 1.00 96.75 79 ALA A O 1
ATOM 633 N N . PHE A 1 80 ? 3.342 -10.255 2.027 1.00 98.00 80 PHE A N 1
ATOM 634 C CA . PHE A 1 80 ? 4.639 -9.606 2.166 1.00 98.00 80 PHE A CA 1
ATOM 635 C C . PHE A 1 80 ? 4.935 -9.320 3.636 1.00 98.00 80 PHE A C 1
ATOM 637 O O . PHE A 1 80 ? 4.027 -9.108 4.438 1.00 98.00 80 PHE A O 1
ATOM 644 N N . GLN A 1 81 ? 6.216 -9.317 3.984 1.00 97.12 81 GLN A N 1
ATOM 645 C CA . GLN A 1 81 ? 6.697 -9.105 5.343 1.00 97.12 81 GLN A CA 1
ATOM 646 C C . GLN A 1 81 ? 7.695 -7.947 5.385 1.00 97.12 81 GLN A C 1
ATOM 648 O O . GLN A 1 81 ? 8.504 -7.816 4.468 1.00 97.12 81 GLN A O 1
ATOM 653 N N . PRO A 1 82 ? 7.689 -7.113 6.435 1.00 96.62 82 PRO A N 1
ATOM 654 C CA . PRO A 1 82 ? 8.750 -6.143 6.684 1.00 96.62 82 PRO A CA 1
ATOM 655 C C . PRO A 1 82 ? 10.151 -6.752 6.577 1.00 96.62 82 PRO A C 1
ATOM 657 O O . PRO A 1 82 ? 10.416 -7.789 7.184 1.00 96.62 82 PRO A O 1
ATOM 660 N N . ALA A 1 83 ? 11.065 -6.084 5.869 1.00 95.06 83 ALA A N 1
ATOM 661 C CA . ALA A 1 83 ? 12.472 -6.492 5.831 1.00 95.06 83 ALA A CA 1
ATOM 662 C C . ALA A 1 83 ? 13.143 -6.403 7.220 1.00 95.06 83 ALA A C 1
ATOM 664 O O . ALA A 1 83 ? 14.038 -7.185 7.526 1.00 95.06 83 ALA A O 1
ATOM 665 N N . SER A 1 84 ? 12.673 -5.484 8.072 1.00 94.31 84 SER A N 1
ATOM 666 C CA . SER A 1 84 ? 13.070 -5.347 9.476 1.00 94.31 84 SER A CA 1
ATOM 667 C C . SER A 1 84 ? 11.847 -5.026 10.336 1.00 94.31 84 SER A C 1
ATOM 669 O O . SER A 1 84 ? 11.175 -4.016 10.129 1.00 94.31 84 SER A O 1
ATOM 671 N N . GLN A 1 85 ? 11.539 -5.883 11.312 1.00 92.12 85 GLN A N 1
ATOM 672 C CA . GLN A 1 85 ? 10.360 -5.712 12.171 1.00 92.12 85 GLN A CA 1
ATOM 673 C C . GLN A 1 85 ? 10.477 -4.493 13.099 1.00 92.12 85 GLN A C 1
ATOM 675 O O . GLN A 1 85 ? 9.489 -3.804 13.346 1.00 92.12 85 GLN A O 1
ATOM 680 N N . GLU A 1 86 ? 11.674 -4.197 13.609 1.00 91.50 86 GLU A N 1
ATOM 681 C CA . GLU A 1 86 ? 11.891 -3.045 14.493 1.00 91.50 86 GLU A CA 1
ATOM 682 C C . GLU A 1 86 ? 11.734 -1.717 13.750 1.00 91.50 86 GLU A C 1
ATOM 684 O O . GLU A 1 86 ? 11.020 -0.826 14.220 1.00 91.50 86 GLU A O 1
ATOM 689 N N . GLU A 1 87 ? 12.331 -1.605 12.562 1.00 92.44 87 GLU A N 1
ATOM 690 C CA . GLU A 1 87 ? 12.219 -0.407 11.726 1.00 92.44 87 GLU A CA 1
ATOM 691 C C . GLU A 1 87 ? 10.771 -0.174 11.290 1.00 92.44 87 GLU A C 1
ATOM 693 O O . GLU A 1 87 ? 10.260 0.946 11.377 1.00 92.44 87 GLU A O 1
ATOM 698 N N . PHE A 1 88 ? 10.065 -1.238 10.897 1.00 94.19 88 PHE A N 1
ATOM 699 C CA . PHE A 1 88 ? 8.681 -1.108 10.454 1.00 94.19 88 PHE A CA 1
ATOM 700 C C . PHE A 1 88 ? 7.714 -0.761 11.582 1.00 94.19 88 PHE A C 1
ATOM 702 O O . PHE A 1 88 ? 6.770 -0.021 11.332 1.00 94.19 88 PHE A O 1
ATOM 709 N N . LYS A 1 89 ? 7.974 -1.140 12.839 1.00 93.31 89 LYS A N 1
ATOM 710 C CA . LYS A 1 89 ? 7.184 -0.621 13.973 1.00 93.31 89 LYS A CA 1
ATOM 711 C C . LYS A 1 89 ? 7.306 0.894 14.142 1.00 93.31 89 LYS A C 1
ATOM 713 O O . LYS A 1 89 ? 6.376 1.549 14.620 1.00 93.31 89 LYS A O 1
ATOM 718 N N . ALA A 1 90 ? 8.461 1.480 13.831 1.00 92.62 90 ALA A N 1
ATOM 719 C CA . ALA A 1 90 ? 8.602 2.937 13.802 1.00 92.62 90 ALA A CA 1
ATOM 720 C C . ALA A 1 90 ? 7.897 3.531 12.575 1.00 92.62 90 ALA A C 1
ATOM 722 O O . ALA A 1 90 ? 7.186 4.532 12.688 1.00 92.62 90 ALA A O 1
ATOM 723 N N . LEU A 1 91 ? 8.034 2.871 11.426 1.00 94.00 91 LEU A N 1
ATOM 724 C CA . LEU A 1 91 ? 7.434 3.306 10.174 1.00 94.00 91 LEU A CA 1
ATOM 725 C C . LEU A 1 91 ? 5.901 3.262 10.189 1.00 94.00 91 LEU A C 1
ATOM 727 O O . LEU A 1 91 ? 5.267 4.182 9.687 1.00 94.00 91 LEU A O 1
ATOM 731 N N . GLU A 1 92 ? 5.289 2.255 10.808 1.00 95.56 92 GLU A N 1
ATOM 732 C CA . GLU A 1 92 ? 3.835 2.156 10.962 1.00 95.56 92 GLU A CA 1
ATOM 733 C C . GLU A 1 92 ? 3.269 3.329 11.762 1.00 95.56 92 GLU A C 1
ATOM 735 O O . GLU A 1 92 ? 2.250 3.903 11.376 1.00 95.56 92 GLU A O 1
ATOM 740 N N . ARG A 1 93 ? 3.955 3.739 12.840 1.00 93.75 93 ARG A N 1
ATOM 741 C CA . ARG A 1 93 ? 3.581 4.932 13.616 1.00 93.75 93 ARG A CA 1
ATOM 742 C C . ARG A 1 93 ? 3.615 6.185 12.747 1.00 93.75 93 ARG A C 1
ATOM 744 O O . ARG A 1 93 ? 2.697 7.006 12.803 1.00 93.75 93 ARG A O 1
ATOM 751 N N . TYR A 1 94 ? 4.645 6.308 11.912 1.00 93.94 94 TYR A N 1
ATOM 752 C CA . TYR A 1 94 ? 4.773 7.411 10.965 1.00 93.94 94 TYR A CA 1
ATOM 753 C C . TYR A 1 94 ? 3.673 7.385 9.891 1.00 93.94 94 TYR A C 1
ATOM 755 O O . TYR A 1 94 ? 3.023 8.402 9.656 1.00 93.94 94 TYR A O 1
ATOM 763 N N . MET A 1 95 ? 3.400 6.222 9.294 1.00 95.44 95 MET A N 1
ATOM 764 C CA . MET A 1 95 ? 2.334 6.023 8.306 1.00 95.44 95 MET A CA 1
ATOM 765 C C . MET A 1 95 ? 0.952 6.349 8.879 1.00 95.44 95 MET A C 1
ATOM 767 O O . MET A 1 95 ? 0.184 7.053 8.226 1.00 95.44 95 MET A O 1
ATOM 771 N N . CYS A 1 96 ? 0.649 5.897 10.101 1.00 95.31 96 CYS A N 1
ATOM 772 C CA . CYS A 1 96 ? -0.602 6.229 10.788 1.00 95.31 96 CYS A CA 1
ATOM 773 C C . CYS A 1 96 ? -0.719 7.739 11.020 1.00 95.31 96 CYS A C 1
ATOM 775 O O . CYS A 1 96 ? -1.751 8.331 10.717 1.00 95.31 96 CYS A O 1
ATOM 777 N N . SER A 1 97 ? 0.350 8.393 11.487 1.00 93.50 97 SER A N 1
ATOM 778 C CA . SER A 1 97 ? 0.352 9.848 11.665 1.00 93.50 97 SER A CA 1
ATOM 779 C C . SER A 1 97 ? 0.141 10.599 10.347 1.00 93.50 97 SER A C 1
ATOM 781 O O . SER A 1 97 ? -0.722 11.473 10.288 1.00 93.50 97 SER A O 1
ATOM 783 N N . ARG A 1 98 ? 0.849 10.232 9.270 1.00 94.56 98 ARG A N 1
ATOM 784 C CA . ARG A 1 98 ? 0.653 10.834 7.938 1.00 94.56 98 ARG A CA 1
ATOM 785 C C . ARG A 1 98 ? -0.752 10.580 7.391 1.00 94.56 98 ARG A C 1
ATOM 787 O O . ARG A 1 98 ? -1.288 11.467 6.742 1.00 94.56 98 ARG A O 1
ATOM 794 N N . PHE A 1 99 ? -1.353 9.419 7.661 1.00 95.69 99 PHE A N 1
ATOM 795 C CA . PHE A 1 99 ? -2.732 9.116 7.270 1.00 95.69 99 PHE A CA 1
ATOM 796 C C . PHE A 1 99 ? -3.735 10.076 7.917 1.00 95.69 99 PHE A C 1
ATOM 798 O O . PHE A 1 99 ? -4.539 10.659 7.200 1.00 95.69 99 PHE A O 1
ATOM 805 N N . PHE A 1 100 ? -3.645 10.307 9.229 1.00 94.25 100 PHE A N 1
ATOM 806 C CA . PHE A 1 100 ? -4.545 11.241 9.920 1.00 94.25 100 PHE A CA 1
ATOM 807 C C . PHE A 1 100 ? -4.287 12.709 9.575 1.00 94.25 100 PHE A C 1
ATOM 809 O O . PHE A 1 100 ? -5.228 13.492 9.520 1.00 94.25 100 PHE A O 1
ATOM 816 N N . ILE A 1 101 ? -3.032 13.086 9.315 1.00 93.44 101 ILE A N 1
ATOM 817 C CA . ILE A 1 101 ? -2.691 14.449 8.883 1.00 93.44 101 ILE A CA 1
ATOM 818 C C . ILE A 1 101 ? -3.219 14.721 7.472 1.00 93.44 101 ILE A C 1
ATOM 820 O O . ILE A 1 101 ? -3.760 15.793 7.220 1.00 93.44 101 ILE A O 1
ATOM 824 N N . ASP A 1 102 ? -3.043 13.768 6.555 1.00 95.00 102 ASP A N 1
ATOM 825 C CA . ASP A 1 102 ? -3.453 13.944 5.163 1.00 95.00 102 ASP A CA 1
ATOM 826 C C . ASP A 1 102 ? -4.975 13.754 4.987 1.00 95.00 102 ASP A C 1
ATOM 828 O O . ASP A 1 102 ? -5.537 14.342 4.069 1.00 95.00 102 ASP A O 1
ATOM 832 N N . PHE A 1 103 ? -5.639 12.981 5.863 1.00 95.06 103 PHE A N 1
ATOM 833 C CA . PHE A 1 103 ? -7.091 12.731 5.855 1.00 95.06 103 PHE A CA 1
ATOM 834 C C . PHE A 1 103 ? -7.702 12.939 7.260 1.00 95.06 103 PHE A C 1
ATOM 836 O O . PHE A 1 103 ? -8.013 11.968 7.962 1.00 95.06 103 PHE A O 1
ATOM 843 N N . PRO A 1 104 ? -7.869 14.195 7.711 1.00 92.62 104 PRO A N 1
ATOM 844 C CA . PRO A 1 104 ? -8.324 14.488 9.071 1.00 92.62 104 PRO A CA 1
ATOM 845 C C . PRO A 1 104 ? -9.818 14.206 9.287 1.00 92.62 104 PRO A C 1
ATOM 847 O O . PRO A 1 104 ? -10.228 13.895 10.403 1.00 92.62 104 PRO A O 1
ATOM 850 N N . ASP A 1 105 ? -10.636 14.297 8.234 1.00 94.75 105 ASP A N 1
ATOM 851 C CA . ASP A 1 105 ? -12.081 14.069 8.303 1.00 94.75 105 ASP A CA 1
ATOM 852 C C . ASP A 1 105 ? -12.447 12.586 8.134 1.00 94.75 105 ASP A C 1
ATOM 854 O O . ASP A 1 105 ? -11.941 11.891 7.249 1.00 94.75 105 ASP A O 1
ATOM 858 N N . ILE A 1 106 ? -13.395 12.105 8.942 1.00 95.69 106 ILE A N 1
ATOM 859 C CA . ILE A 1 106 ? -13.824 10.700 8.919 1.00 95.69 106 ILE A CA 1
ATOM 860 C C . ILE A 1 106 ? -14.520 10.319 7.602 1.00 95.69 106 ILE A C 1
ATOM 862 O O . ILE A 1 106 ? -14.357 9.198 7.117 1.00 95.69 106 ILE A O 1
ATOM 866 N N . GLY A 1 107 ? -15.255 11.249 6.984 1.00 97.19 107 GLY A N 1
ATOM 867 C CA . GLY A 1 107 ? -15.891 11.045 5.684 1.00 97.19 107 GLY A CA 1
ATOM 868 C C . GLY A 1 107 ? -14.876 11.011 4.539 1.00 97.19 107 GLY A C 1
ATOM 869 O O . GLY A 1 107 ? -15.068 10.299 3.550 1.00 97.19 107 GLY A O 1
ATOM 870 N N . GLU A 1 108 ? -13.765 11.739 4.650 1.00 96.25 108 GLU A N 1
ATOM 871 C CA . GLU A 1 108 ? -12.632 11.596 3.731 1.00 96.25 108 GLU A CA 1
ATOM 872 C C . GLU A 1 108 ? -11.918 10.252 3.901 1.00 96.25 108 GLU A C 1
ATOM 874 O O . GLU A 1 108 ? -11.683 9.566 2.901 1.00 96.25 108 GLU A O 1
ATOM 879 N N . GLN A 1 109 ? -11.642 9.832 5.138 1.00 97.25 109 GLN A N 1
ATOM 880 C CA . GLN A 1 109 ? -11.045 8.522 5.412 1.00 97.25 109 GLN A CA 1
ATOM 881 C C . GLN A 1 109 ? -11.897 7.391 4.832 1.00 97.25 109 GLN A C 1
ATOM 883 O O . GLN A 1 109 ? -11.365 6.524 4.137 1.00 97.25 109 GLN A O 1
ATOM 888 N N . GLN A 1 110 ? -13.219 7.436 5.039 1.00 98.00 110 GLN A N 1
ATOM 889 C CA . GLN A 1 110 ? -14.149 6.473 4.449 1.00 98.00 110 GLN A CA 1
ATOM 890 C C . GLN A 1 110 ? -14.019 6.439 2.925 1.00 98.00 110 GLN A C 1
ATOM 892 O O . GLN A 1 110 ? -13.748 5.377 2.365 1.00 98.00 110 GLN A O 1
ATOM 897 N N . ARG A 1 111 ? -14.143 7.592 2.253 1.00 97.88 111 ARG A N 1
ATOM 898 C CA . ARG A 1 111 ? -14.041 7.670 0.786 1.00 97.88 111 ARG A CA 1
ATOM 899 C C . ARG A 1 111 ? -12.706 7.138 0.273 1.00 97.88 111 ARG A C 1
ATOM 901 O O . ARG A 1 111 ? -12.674 6.470 -0.757 1.00 97.88 111 ARG A O 1
ATOM 908 N N . LYS A 1 112 ? -11.600 7.411 0.975 1.00 97.56 112 LYS A N 1
ATOM 909 C CA . LYS A 1 112 ? -10.272 6.914 0.590 1.00 97.56 112 LYS A CA 1
ATOM 910 C C . LYS A 1 112 ? -10.160 5.402 0.725 1.00 97.56 112 LYS A C 1
ATOM 912 O O . LYS A 1 112 ? -9.655 4.771 -0.201 1.00 97.56 112 LYS A O 1
ATOM 917 N N . VAL A 1 113 ? -10.639 4.822 1.824 1.00 98.00 113 VAL A N 1
ATOM 918 C CA . VAL A 1 113 ? -10.617 3.363 2.014 1.00 98.00 113 VAL A CA 1
ATOM 919 C C . VAL A 1 113 ? -11.563 2.675 1.024 1.00 98.00 113 VAL A C 1
ATOM 921 O O . VAL A 1 113 ? -11.160 1.702 0.392 1.00 98.00 113 VAL A O 1
ATOM 924 N N . GLU A 1 114 ? -12.773 3.198 0.812 1.00 97.31 114 GLU A N 1
ATOM 925 C CA . GLU A 1 114 ? -13.728 2.662 -0.172 1.00 97.31 114 GLU A CA 1
ATOM 926 C C . GLU A 1 114 ? -13.154 2.701 -1.598 1.00 97.31 114 GLU A C 1
ATOM 928 O O . GLU A 1 114 ? -13.139 1.676 -2.281 1.00 97.31 114 GLU A O 1
ATOM 933 N N . ALA A 1 115 ? -12.595 3.838 -2.026 1.00 97.62 115 ALA A N 1
ATOM 934 C CA . ALA A 1 115 ? -11.953 3.959 -3.337 1.00 97.62 115 ALA A CA 1
ATOM 935 C C . ALA A 1 115 ? -10.748 3.013 -3.485 1.00 97.62 115 ALA A C 1
ATOM 937 O O . ALA A 1 115 ? -10.535 2.429 -4.553 1.00 97.62 115 ALA A O 1
ATOM 938 N N . TYR A 1 116 ? -9.967 2.826 -2.415 1.00 97.75 116 TYR A N 1
ATOM 939 C CA . TYR A 1 116 ? -8.844 1.892 -2.416 1.00 97.75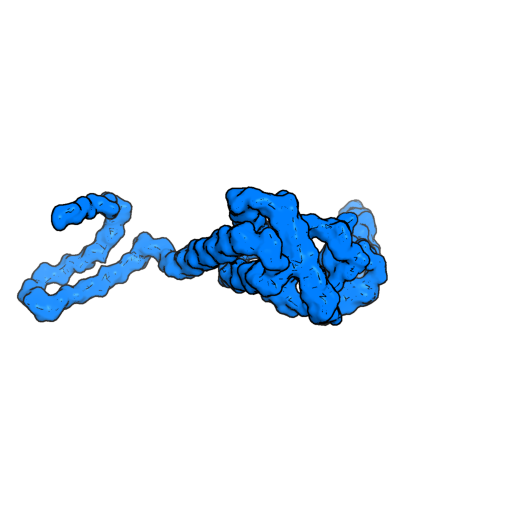 116 TYR A CA 1
ATOM 940 C C . TYR A 1 116 ? -9.319 0.448 -2.611 1.00 97.75 116 TYR A C 1
ATOM 942 O O . TYR A 1 116 ? -8.770 -0.255 -3.463 1.00 97.75 116 TYR A O 1
ATOM 950 N N . LEU A 1 117 ? -10.366 0.033 -1.886 1.00 96.94 117 LEU A N 1
ATOM 951 C CA . LEU A 1 117 ? -10.982 -1.290 -2.016 1.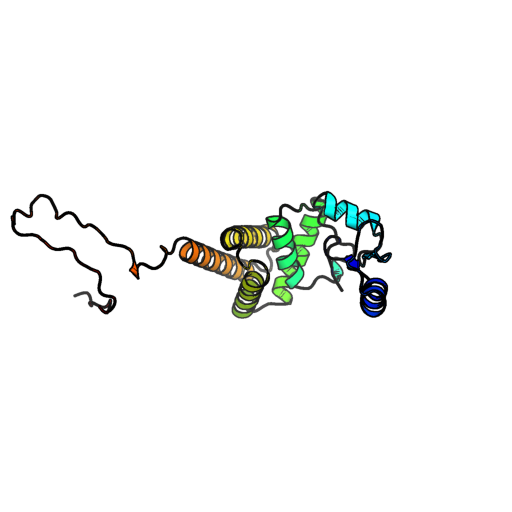00 96.94 117 LEU A CA 1
ATOM 952 C C . LEU A 1 117 ? -11.532 -1.533 -3.426 1.00 96.94 117 LEU A C 1
ATOM 954 O O . LEU A 1 117 ? -11.293 -2.592 -4.001 1.00 96.94 117 LEU A O 1
ATOM 958 N N . GLN A 1 118 ? -12.229 -0.549 -3.999 1.00 95.19 118 GLN A N 1
ATOM 959 C CA . GLN A 1 118 ? -12.777 -0.640 -5.357 1.00 95.19 118 GLN A CA 1
ATOM 960 C C . GLN A 1 118 ? -11.684 -0.768 -6.425 1.00 95.19 118 GLN A C 1
ATOM 962 O O . GLN A 1 118 ? -11.878 -1.475 -7.407 1.00 95.19 118 GLN A O 1
ATOM 967 N N . SER A 1 119 ? -10.533 -0.122 -6.222 1.00 96.19 119 SER A N 1
ATOM 968 C CA . SER A 1 119 ? -9.452 -0.098 -7.217 1.00 96.19 119 SER A CA 1
ATOM 969 C C . SER A 1 119 ? -8.511 -1.306 -7.133 1.00 96.19 119 SER A C 1
ATOM 971 O O . SER A 1 119 ? -7.961 -1.712 -8.150 1.00 96.19 119 SER A O 1
ATOM 973 N N . HIS A 1 120 ? -8.297 -1.878 -5.940 1.00 95.69 120 HIS A N 1
ATOM 974 C CA . HIS A 1 120 ? -7.248 -2.891 -5.713 1.00 95.69 120 HIS A CA 1
ATOM 975 C C . HIS A 1 120 ? -7.767 -4.308 -5.438 1.00 95.69 120 HIS A C 1
ATOM 977 O O . HIS A 1 120 ? -6.961 -5.235 -5.389 1.00 95.69 120 HIS A O 1
ATOM 983 N N . PHE A 1 121 ? -9.078 -4.484 -5.247 1.00 95.31 121 PHE A N 1
ATOM 984 C CA . PHE A 1 121 ? -9.692 -5.774 -4.902 1.00 95.31 121 PHE A CA 1
ATOM 985 C C . PHE A 1 121 ? -10.818 -6.156 -5.877 1.00 95.31 121 PHE A C 1
ATOM 987 O O . PHE A 1 121 ? -11.861 -6.679 -5.479 1.00 95.31 121 PHE A O 1
ATOM 994 N N . ILE A 1 122 ? -10.625 -5.868 -7.167 1.00 92.00 122 ILE A N 1
ATOM 995 C CA . ILE A 1 122 ? -11.573 -6.216 -8.234 1.00 92.00 122 ILE A CA 1
ATOM 996 C C . ILE A 1 122 ? -11.586 -7.742 -8.399 1.00 92.00 122 ILE A C 1
ATOM 998 O O . ILE A 1 122 ? -10.567 -8.336 -8.736 1.00 92.00 122 ILE A O 1
ATOM 1002 N N . GLY A 1 123 ? -12.733 -8.377 -8.143 1.00 88.12 123 GLY A N 1
ATOM 1003 C CA . GLY A 1 123 ? -12.873 -9.840 -8.180 1.00 88.12 123 GLY A CA 1
ATOM 1004 C C . GLY A 1 123 ? -12.272 -10.576 -6.973 1.00 88.12 123 GLY A C 1
ATOM 1005 O O . GLY A 1 123 ? -12.319 -11.802 -6.925 1.00 88.12 123 GLY A O 1
ATOM 1006 N N . GLU A 1 124 ? -11.745 -9.852 -5.981 1.00 91.06 124 GLU A N 1
ATOM 1007 C CA . GLU A 1 124 ? -11.126 -10.402 -4.767 1.00 91.06 124 GLU A CA 1
ATOM 1008 C C . GLU A 1 124 ? -11.948 -10.061 -3.509 1.00 91.06 124 GLU A C 1
ATOM 1010 O O . GLU A 1 124 ? -11.414 -9.595 -2.501 1.00 91.06 124 GLU A O 1
ATOM 1015 N N . ASP A 1 125 ? -13.270 -10.271 -3.545 1.00 85.50 125 ASP A N 1
ATOM 1016 C CA . ASP A 1 125 ? -14.162 -9.825 -2.463 1.00 85.50 125 ASP A CA 1
ATOM 1017 C C . ASP A 1 125 ? -13.796 -10.414 -1.102 1.00 85.50 125 ASP A C 1
ATOM 1019 O O . ASP A 1 125 ? -13.845 -9.699 -0.103 1.00 85.50 125 ASP A O 1
ATOM 1023 N N . LYS A 1 126 ? -13.349 -11.676 -1.065 1.00 85.94 126 LYS A N 1
ATOM 1024 C CA . LYS A 1 126 ? -12.895 -12.355 0.161 1.00 85.94 126 LYS A CA 1
ATOM 1025 C C . LYS A 1 126 ? -11.730 -11.613 0.828 1.00 85.94 126 LYS A C 1
ATOM 1027 O O . LYS A 1 126 ? -11.768 -11.382 2.033 1.00 85.94 126 LYS A O 1
ATOM 1032 N N . SER A 1 127 ? -10.765 -11.148 0.033 1.00 93.94 127 SER A N 1
ATOM 1033 C CA . SER A 1 127 ? -9.568 -10.442 0.505 1.00 93.94 127 SER A CA 1
ATOM 1034 C C . SER A 1 127 ? -9.871 -9.043 1.065 1.00 93.94 127 SER A C 1
ATOM 1036 O O . SER A 1 127 ? -9.076 -8.512 1.842 1.00 93.94 127 SER A O 1
ATOM 1038 N N . LYS A 1 128 ? -11.018 -8.430 0.716 1.00 96.06 128 LYS A N 1
ATOM 1039 C CA . LYS A 1 128 ? -11.413 -7.104 1.236 1.00 96.06 128 LYS A CA 1
ATOM 1040 C C . LYS A 1 128 ? -11.580 -7.112 2.755 1.00 96.06 128 LYS A C 1
ATOM 1042 O O . LYS A 1 128 ? -11.176 -6.158 3.419 1.00 96.06 128 LYS A O 1
ATOM 1047 N N . TYR A 1 129 ? -12.164 -8.178 3.307 1.00 95.75 129 TYR A N 1
ATOM 1048 C CA . TYR A 1 129 ? -12.331 -8.313 4.753 1.00 95.75 129 TYR A CA 1
ATOM 1049 C C . TYR A 1 129 ? -10.971 -8.426 5.450 1.00 95.75 129 TYR A C 1
ATOM 1051 O O . TYR A 1 129 ? -10.700 -7.667 6.381 1.00 95.75 129 TYR A O 1
ATOM 1059 N N . ASP A 1 130 ? -10.092 -9.298 4.951 1.00 96.75 130 ASP A N 1
ATOM 1060 C CA . ASP A 1 130 ? -8.748 -9.489 5.506 1.00 96.75 130 ASP A CA 1
ATOM 1061 C C . ASP A 1 130 ? -7.937 -8.188 5.467 1.00 96.75 130 ASP A C 1
ATOM 1063 O O . ASP A 1 130 ? -7.294 -7.820 6.452 1.00 96.75 130 ASP A O 1
ATOM 1067 N N . TYR A 1 131 ? -8.046 -7.426 4.376 1.00 98.25 131 TYR A N 1
ATOM 1068 C CA . TYR A 1 131 ? -7.455 -6.093 4.271 1.00 98.25 131 TYR A CA 1
ATOM 1069 C C . TYR A 1 131 ? -7.948 -5.131 5.344 1.00 98.25 131 TYR A C 1
ATOM 1071 O O . TYR A 1 131 ? -7.136 -4.483 6.009 1.00 98.25 131 TYR A O 1
ATOM 1079 N N . LEU A 1 132 ? -9.264 -5.043 5.543 1.00 98.06 132 LEU A N 1
ATOM 1080 C CA . LEU A 1 132 ? -9.837 -4.169 6.561 1.00 98.06 132 LEU A CA 1
ATOM 1081 C C . LEU A 1 132 ? -9.424 -4.597 7.974 1.00 98.06 132 LEU A C 1
ATOM 1083 O O . LEU A 1 132 ? -9.163 -3.731 8.811 1.00 98.06 132 LEU A O 1
ATOM 1087 N N . GLN A 1 133 ? -9.292 -5.901 8.238 1.00 97.69 133 GLN A N 1
ATOM 1088 C CA . GLN A 1 133 ? -8.779 -6.402 9.516 1.00 97.69 133 GLN A CA 1
ATOM 1089 C C . GLN A 1 133 ? -7.308 -6.033 9.733 1.00 97.69 133 GLN A C 1
ATOM 1091 O O . GLN A 1 133 ? -6.958 -5.568 10.821 1.00 97.69 133 GLN A O 1
ATOM 1096 N N . ILE A 1 134 ? -6.457 -6.175 8.712 1.00 98.00 134 ILE A N 1
ATOM 1097 C CA . ILE A 1 134 ? -5.047 -5.769 8.794 1.00 98.00 134 ILE A CA 1
ATOM 1098 C C . ILE A 1 134 ? -4.932 -4.260 9.012 1.00 98.00 134 ILE A C 1
ATOM 1100 O O . ILE A 1 134 ? -4.242 -3.833 9.938 1.00 98.00 134 ILE A O 1
ATOM 1104 N N . LEU A 1 135 ? -5.647 -3.450 8.228 1.00 98.31 135 LEU A N 1
ATOM 1105 C CA . LEU A 1 135 ? -5.639 -1.996 8.379 1.00 98.31 135 LEU A CA 1
ATOM 1106 C C . LEU A 1 135 ? -6.103 -1.584 9.781 1.00 98.31 135 LEU A C 1
ATOM 1108 O O . LEU A 1 135 ? -5.451 -0.776 10.444 1.00 98.31 135 LEU A O 1
ATOM 1112 N N . ARG A 1 136 ? -7.186 -2.193 10.277 1.00 97.88 136 ARG A N 1
ATOM 1113 C CA . ARG A 1 136 ? -7.697 -1.953 11.631 1.00 97.88 136 ARG A CA 1
ATOM 1114 C C . ARG A 1 136 ? -6.676 -2.338 12.702 1.00 97.88 136 ARG A C 1
ATOM 1116 O O . ARG A 1 136 ? -6.529 -1.602 13.676 1.00 97.88 136 ARG A O 1
ATOM 1123 N N . LYS A 1 137 ? -5.968 -3.458 12.534 1.00 97.44 137 LYS A N 1
ATOM 1124 C CA . LYS A 1 137 ? -4.912 -3.901 13.454 1.00 97.44 137 LYS A CA 1
ATOM 1125 C C . LYS A 1 137 ? -3.760 -2.896 13.504 1.00 97.44 137 LYS A C 1
ATOM 1127 O O . LYS A 1 137 ? -3.431 -2.432 14.593 1.00 97.44 137 LYS A O 1
ATOM 1132 N N . VAL A 1 138 ? -3.214 -2.511 12.349 1.00 96.88 138 VAL A N 1
ATOM 1133 C CA . VAL A 1 138 ? -2.097 -1.552 12.261 1.00 96.88 138 VAL A CA 1
ATOM 1134 C C . VAL A 1 138 ? -2.497 -0.202 12.863 1.00 96.88 138 VAL A C 1
ATOM 1136 O O . VAL A 1 138 ? -1.769 0.342 13.689 1.00 96.88 138 VAL A O 1
ATOM 1139 N N . VAL A 1 139 ? -3.693 0.311 12.550 1.00 96.50 139 VAL A N 1
ATOM 1140 C CA . VAL A 1 139 ? -4.199 1.560 13.148 1.00 96.50 139 VAL A CA 1
ATOM 1141 C C . VAL A 1 139 ? -4.351 1.434 14.669 1.00 96.50 139 VAL A C 1
ATOM 1143 O O . VAL A 1 139 ? -4.026 2.371 15.399 1.00 96.50 139 VAL A O 1
ATOM 1146 N N . ASN A 1 140 ? -4.823 0.296 15.179 1.00 95.88 140 ASN A N 1
ATOM 1147 C CA . ASN A 1 140 ? -4.993 0.096 16.617 1.00 95.88 140 ASN A CA 1
ATOM 1148 C C . ASN A 1 140 ? -3.651 0.048 17.368 1.00 95.88 140 ASN A C 1
ATOM 1150 O O . ASN A 1 140 ? -3.513 0.689 18.411 1.00 95.88 140 ASN A O 1
ATOM 1154 N N . GLU A 1 141 ? -2.684 -0.700 16.836 1.00 94.44 141 GLU A N 1
ATOM 1155 C CA . GLU A 1 141 ? -1.389 -0.968 17.476 1.00 94.44 141 GLU A CA 1
ATOM 1156 C C . GLU A 1 141 ? -0.400 0.198 17.324 1.00 94.44 141 GLU A C 1
ATOM 1158 O O . GLU A 1 141 ? 0.353 0.487 18.256 1.00 94.44 141 GLU A O 1
ATOM 1163 N N . SER A 1 142 ? -0.437 0.904 16.191 1.00 94.44 142 SER A N 1
ATOM 1164 C CA . SER A 1 142 ? 0.603 1.868 15.807 1.00 94.44 142 SER A CA 1
ATOM 1165 C C . SER A 1 142 ? 0.143 3.334 15.835 1.00 94.44 142 SER A C 1
ATOM 1167 O O . SER A 1 142 ? 0.933 4.236 15.561 1.00 94.44 142 SER A O 1
ATOM 1169 N N . THR A 1 143 ? -1.096 3.632 16.241 1.00 91.06 143 THR A N 1
ATOM 1170 C CA . THR A 1 143 ? -1.519 5.026 16.476 1.00 91.06 143 THR A CA 1
ATOM 1171 C C . THR A 1 143 ? -1.113 5.510 17.870 1.00 91.06 143 THR A C 1
ATOM 1173 O O . THR A 1 143 ? -1.497 4.928 18.886 1.00 91.06 143 THR A O 1
ATOM 1176 N N . VAL A 1 144 ? -0.372 6.620 17.918 1.00 83.62 144 VAL A N 1
ATOM 1177 C CA . VAL A 1 144 ? 0.121 7.251 19.156 1.00 83.62 144 VAL A CA 1
ATOM 1178 C C . VAL A 1 144 ? -1.031 7.851 19.980 1.00 83.62 144 VAL A C 1
ATOM 1180 O O . VAL A 1 144 ? -2.005 8.362 19.429 1.00 83.62 144 VAL A O 1
ATOM 1183 N N . CYS A 1 145 ? -0.904 7.833 21.313 1.00 68.69 145 CYS A N 1
ATOM 1184 C CA . CYS A 1 145 ? -1.952 8.200 22.279 1.00 68.69 145 CYS A CA 1
ATOM 1185 C C . CYS A 1 145 ? -2.577 9.594 22.093 1.00 68.69 145 CYS A C 1
ATOM 1187 O O . CYS A 1 145 ? -3.718 9.799 22.501 1.00 68.69 145 CYS A O 1
ATOM 1189 N N . LEU A 1 146 ? -1.854 10.536 21.478 1.00 64.00 146 LEU A N 1
ATOM 1190 C CA . LEU A 1 146 ? -2.336 11.899 21.231 1.00 64.00 146 LEU A CA 1
ATOM 1191 C C . LEU A 1 146 ? -3.515 11.959 20.244 1.00 64.00 146 LEU A C 1
ATOM 1193 O O . LEU A 1 146 ? -4.226 12.952 20.237 1.00 64.00 146 LEU A O 1
ATOM 1197 N N . MET A 1 147 ? -3.758 10.894 19.472 1.00 75.62 147 MET A N 1
ATOM 1198 C CA . MET A 1 147 ? -4.852 10.794 18.492 1.00 75.62 147 MET A CA 1
ATOM 1199 C C . MET A 1 147 ? -5.910 9.769 18.925 1.00 75.62 147 MET A C 1
ATOM 1201 O O . MET A 1 147 ? -6.373 8.931 18.151 1.00 75.62 147 MET A O 1
ATOM 1205 N N . GLY A 1 148 ? -6.235 9.739 20.219 1.00 81.50 148 GLY A N 1
ATOM 1206 C CA . GLY A 1 148 ? -7.115 8.715 20.782 1.00 81.50 148 GLY A CA 1
ATOM 1207 C C . GLY A 1 148 ? -8.562 8.783 20.277 1.00 81.50 148 GLY A C 1
ATOM 1208 O O . GLY A 1 148 ? -9.222 7.743 20.203 1.00 81.50 148 GLY A O 1
ATOM 1209 N N . HIS A 1 149 ? -9.066 9.977 19.951 1.00 88.44 149 HIS A N 1
ATOM 1210 C CA . HIS A 1 149 ? -10.433 10.161 19.454 1.00 88.44 149 HIS A CA 1
ATOM 1211 C C . HIS A 1 149 ? -10.543 9.734 17.988 1.00 88.44 149 HIS A C 1
ATOM 1213 O O . HIS A 1 149 ? -11.360 8.868 17.666 1.00 88.44 149 HIS A O 1
ATOM 1219 N N . GLU A 1 150 ? -9.646 10.248 17.152 1.00 89.06 150 GLU A N 1
ATOM 1220 C CA . GLU A 1 150 ? -9.499 9.940 15.729 1.00 89.06 150 GLU A CA 1
ATOM 1221 C C . GLU A 1 150 ? -9.291 8.438 15.538 1.00 89.06 150 GLU A C 1
ATOM 1223 O O . GLU A 1 150 ? -9.971 7.801 14.731 1.00 89.06 150 GLU A O 1
ATOM 1228 N N . ARG A 1 151 ? -8.433 7.831 16.372 1.00 93.25 151 ARG A N 1
ATOM 1229 C CA . ARG A 1 151 ? -8.237 6.380 16.394 1.00 93.25 151 ARG A CA 1
ATOM 1230 C C . ARG A 1 151 ? -9.551 5.640 16.621 1.00 93.25 151 ARG A C 1
ATOM 1232 O O . ARG A 1 151 ? -9.865 4.731 15.863 1.00 93.25 151 ARG A O 1
ATOM 1239 N N . ARG A 1 152 ? -10.334 5.999 17.646 1.00 94.50 152 ARG A N 1
ATOM 1240 C CA . ARG A 1 152 ? -11.603 5.304 17.944 1.00 94.50 152 ARG A CA 1
ATOM 1241 C C . ARG A 1 152 ? -12.609 5.436 16.803 1.00 94.50 152 ARG A C 1
ATOM 1243 O O . ARG A 1 152 ? -13.200 4.427 16.427 1.00 94.50 152 ARG A O 1
ATOM 1250 N N . GLN A 1 153 ? -12.764 6.634 16.240 1.00 95.31 153 GLN A N 1
ATOM 1251 C CA . GLN A 1 153 ? -13.657 6.864 15.100 1.00 95.31 153 GLN A CA 1
ATOM 1252 C C . GLN A 1 153 ? -13.247 6.020 13.890 1.00 95.31 153 GLN A C 1
ATOM 1254 O O . GLN A 1 153 ? -14.076 5.318 13.315 1.00 95.31 153 GLN A O 1
ATOM 1259 N N . THR A 1 154 ? -11.954 6.003 13.567 1.00 96.31 154 THR A N 1
ATOM 1260 C CA . THR A 1 154 ? -11.407 5.230 12.443 1.00 96.31 154 THR A CA 1
ATOM 1261 C C . THR A 1 154 ? -11.567 3.730 12.657 1.00 96.31 154 THR A C 1
ATOM 1263 O O . THR A 1 154 ? -11.996 3.012 11.760 1.00 96.31 154 THR A O 1
ATOM 1266 N N . LEU A 1 155 ? -11.284 3.227 13.862 1.00 97.19 155 LEU A N 1
ATOM 1267 C CA . LEU A 1 155 ? -11.471 1.810 14.187 1.00 97.19 155 LEU A CA 1
ATOM 1268 C C . LEU A 1 155 ? -12.942 1.384 14.102 1.00 97.19 155 LEU A C 1
ATOM 1270 O O . LEU A 1 155 ? -13.218 0.250 13.704 1.00 97.19 155 LEU A O 1
ATOM 1274 N N . GLN A 1 156 ? -13.873 2.270 14.471 1.00 97.50 156 GLN A N 1
ATOM 1275 C CA . GLN A 1 156 ? -15.309 2.029 14.344 1.00 97.50 156 GLN A CA 1
ATOM 1276 C C . GLN A 1 156 ? -15.756 2.048 12.877 1.00 97.50 156 GLN A C 1
ATOM 1278 O O . GLN A 1 156 ? -16.509 1.164 12.469 1.00 97.50 156 GLN A O 1
ATOM 1283 N N . LEU A 1 157 ? -15.251 2.992 12.079 1.00 97.69 157 LEU A N 1
ATOM 1284 C CA . LEU A 1 157 ? -15.466 3.042 10.632 1.00 97.69 157 LEU A CA 1
ATOM 1285 C C . LEU A 1 157 ? -14.972 1.757 9.951 1.00 97.69 157 LEU A C 1
ATOM 1287 O O . LEU A 1 157 ? -15.718 1.108 9.226 1.00 97.69 157 LEU A O 1
ATOM 1291 N N . LEU A 1 158 ? -13.736 1.334 10.217 1.00 97.88 158 LEU A N 1
ATOM 1292 C CA . LEU A 1 158 ? -13.182 0.116 9.617 1.00 97.88 158 LEU A CA 1
ATOM 1293 C C . LEU A 1 158 ? -13.961 -1.138 10.039 1.00 97.88 158 LEU A C 1
ATOM 1295 O O . LEU A 1 158 ? -14.148 -2.052 9.234 1.00 97.88 158 LEU A O 1
ATOM 1299 N N . ALA A 1 159 ? -14.454 -1.182 11.281 1.00 97.44 159 ALA A N 1
ATOM 1300 C CA . ALA A 1 159 ? -15.308 -2.269 11.750 1.00 97.44 159 ALA A CA 1
ATOM 1301 C C . ALA A 1 159 ? -16.661 -2.296 11.019 1.00 97.44 159 ALA A C 1
ATOM 1303 O O . ALA A 1 159 ? -17.078 -3.361 10.566 1.00 97.44 159 ALA A O 1
ATOM 1304 N N . SER A 1 160 ? -17.325 -1.147 10.846 1.00 97.25 160 SER A N 1
ATOM 1305 C CA . SER A 1 160 ? -18.604 -1.086 10.125 1.00 97.25 160 SER A CA 1
ATOM 1306 C C . SER A 1 160 ? -18.440 -1.446 8.645 1.00 97.25 160 SER A C 1
ATOM 1308 O O . SER A 1 160 ? -19.239 -2.215 8.111 1.00 97.25 160 SER A O 1
ATOM 1310 N N . MET A 1 161 ? -17.364 -0.984 8.002 1.00 97.00 161 MET A N 1
ATOM 1311 C CA . MET A 1 161 ? -17.008 -1.380 6.637 1.00 97.00 161 MET A CA 1
ATOM 1312 C C . MET A 1 161 ? -16.755 -2.887 6.527 1.00 97.00 161 MET A C 1
ATOM 1314 O O . MET A 1 161 ? -17.226 -3.514 5.583 1.00 97.00 161 MET A O 1
ATOM 1318 N N . SER A 1 162 ? -16.076 -3.488 7.509 1.00 95.75 162 SER A N 1
ATOM 1319 C CA . SER A 1 162 ? -15.823 -4.937 7.528 1.00 95.75 162 SER A CA 1
ATOM 1320 C C . SER A 1 162 ? -17.123 -5.740 7.591 1.00 95.75 162 SER A C 1
ATOM 1322 O O . SER A 1 162 ? -17.273 -6.723 6.871 1.00 95.75 162 SER A O 1
ATOM 1324 N N . VAL A 1 163 ? -18.081 -5.304 8.417 1.00 94.44 163 VAL A N 1
ATOM 1325 C CA . VAL A 1 163 ? -19.408 -5.935 8.513 1.00 94.44 163 VAL A CA 1
ATOM 1326 C C . VAL A 1 163 ? -20.180 -5.800 7.202 1.00 94.44 163 VAL A C 1
ATOM 1328 O O . VAL A 1 163 ? -20.779 -6.775 6.758 1.00 94.44 163 VAL A O 1
ATOM 1331 N N . ARG A 1 164 ? -20.133 -4.628 6.552 1.00 93.56 164 ARG A N 1
ATOM 1332 C CA . ARG A 1 164 ? -20.756 -4.423 5.232 1.00 93.56 164 ARG A CA 1
ATOM 1333 C C . ARG A 1 164 ? -20.191 -5.388 4.189 1.00 93.56 164 ARG A C 1
ATOM 1335 O O . ARG A 1 164 ? -20.963 -6.072 3.531 1.00 93.56 164 ARG A O 1
ATOM 1342 N N . VAL A 1 165 ? -18.865 -5.509 4.112 1.00 92.75 165 VAL A N 1
ATOM 1343 C CA . VAL A 1 165 ? -18.192 -6.442 3.193 1.00 92.75 165 VAL A CA 1
ATOM 1344 C C . VAL A 1 165 ? -18.603 -7.893 3.466 1.00 92.75 165 VAL A C 1
ATOM 1346 O O . VAL A 1 165 ? -18.890 -8.632 2.529 1.00 92.75 165 VAL A O 1
ATOM 1349 N N . LEU A 1 166 ? -18.690 -8.312 4.733 1.00 90.56 166 LEU A N 1
ATOM 1350 C CA . LEU A 1 166 ? -19.166 -9.658 5.076 1.00 90.56 166 LEU A CA 1
ATOM 1351 C C . LEU A 1 166 ? -20.632 -9.879 4.691 1.00 90.56 166 LEU A C 1
ATOM 1353 O O . LEU A 1 166 ? -20.980 -10.963 4.222 1.00 90.56 166 LEU A O 1
ATOM 1357 N N . ALA A 1 167 ? -21.489 -8.875 4.883 1.00 88.50 167 ALA A N 1
ATOM 1358 C CA . ALA A 1 167 ? -22.894 -8.948 4.500 1.00 88.50 167 ALA A CA 1
ATOM 1359 C C . ALA A 1 167 ? -23.054 -9.058 2.977 1.00 88.50 167 ALA A C 1
ATOM 1361 O O . ALA A 1 167 ? -23.852 -9.865 2.516 1.00 88.50 167 ALA A O 1
ATOM 1362 N N . GLU A 1 168 ? -22.258 -8.317 2.205 1.00 86.44 168 GLU A N 1
ATOM 1363 C CA . GLU A 1 168 ? -22.222 -8.400 0.738 1.00 86.44 168 GLU A CA 1
ATOM 1364 C C . GLU A 1 168 ? -21.739 -9.777 0.253 1.00 86.44 168 GLU A C 1
ATOM 1366 O O . GLU A 1 168 ? -22.307 -10.330 -0.682 1.00 86.44 168 GLU A O 1
ATOM 1371 N N . GLN A 1 169 ? -20.744 -10.375 0.919 1.00 81.38 169 GLN A N 1
ATOM 1372 C CA . GLN A 1 169 ? -20.276 -11.735 0.612 1.00 81.38 169 GLN A CA 1
ATOM 1373 C C . GLN A 1 169 ? -21.280 -12.829 1.007 1.00 81.38 169 GLN A C 1
ATOM 1375 O O . GLN A 1 169 ? -21.328 -13.883 0.375 1.00 81.38 169 GLN A O 1
ATOM 1380 N N . SER A 1 170 ? -22.032 -12.604 2.087 1.00 72.56 170 SER A N 1
ATOM 1381 C CA . SER A 1 170 ? -23.020 -13.552 2.622 1.00 72.56 170 SER A CA 1
ATOM 1382 C C . SER A 1 170 ? -24.404 -13.366 2.006 1.00 72.56 170 SER A C 1
ATOM 1384 O O . SER A 1 170 ? -25.299 -14.169 2.273 1.00 72.56 170 SER A O 1
ATOM 1386 N N . ALA A 1 171 ? -24.598 -12.308 1.211 1.00 62.12 171 ALA A N 1
ATOM 1387 C CA . ALA A 1 171 ? -25.814 -12.095 0.456 1.00 62.12 171 ALA A CA 1
ATOM 1388 C C . ALA A 1 171 ? -25.997 -13.297 -0.473 1.00 62.12 171 ALA A C 1
ATOM 1390 O O . ALA A 1 171 ? -25.219 -13.531 -1.396 1.00 62.12 171 ALA A O 1
ATOM 1391 N N . ILE A 1 172 ? -27.011 -14.098 -0.152 1.00 53.16 172 ILE A N 1
ATOM 1392 C CA . ILE A 1 172 ? -27.463 -15.241 -0.937 1.00 53.16 172 ILE A CA 1
ATOM 1393 C C . ILE A 1 172 ? -27.554 -14.778 -2.401 1.00 53.16 172 ILE A C 1
ATOM 1395 O O . ILE A 1 172 ? -28.123 -13.706 -2.633 1.00 53.16 172 ILE A O 1
ATOM 1399 N N . PRO A 1 173 ? -26.992 -15.523 -3.377 1.00 54.41 173 PRO A N 1
ATOM 1400 C CA . PRO A 1 173 ? -27.121 -15.155 -4.780 1.00 54.41 173 PRO A CA 1
ATOM 1401 C C . PRO A 1 173 ? -28.605 -14.979 -5.085 1.00 54.41 173 PRO A C 1
ATOM 1403 O O . PRO A 1 173 ? -29.385 -15.867 -4.755 1.00 54.41 173 PRO A O 1
ATOM 1406 N N . ASP A 1 174 ? -28.951 -13.804 -5.615 1.00 49.19 174 ASP A N 1
ATOM 1407 C CA . ASP A 1 174 ? -30.275 -13.367 -6.062 1.00 49.19 174 ASP A CA 1
ATOM 1408 C C . ASP A 1 174 ? -31.429 -14.320 -5.685 1.00 49.19 174 ASP A C 1
ATOM 1410 O O . ASP A 1 174 ? -31.665 -15.354 -6.317 1.00 49.19 174 ASP A O 1
ATOM 1414 N N . ALA A 1 175 ? -32.170 -13.957 -4.634 1.00 53.28 175 ALA A N 1
ATOM 1415 C CA . ALA A 1 175 ? -33.295 -14.739 -4.127 1.00 53.28 175 ALA A CA 1
ATOM 1416 C C . ALA A 1 175 ? -34.440 -14.915 -5.147 1.00 53.28 175 ALA A C 1
ATOM 1418 O O . ALA A 1 175 ? -35.399 -15.626 -4.849 1.00 53.28 175 ALA A O 1
ATOM 1419 N N . SER A 1 176 ? -34.343 -14.329 -6.348 1.00 56.50 176 SER A N 1
ATOM 1420 C CA . SER A 1 176 ? -35.244 -14.603 -7.474 1.00 56.50 176 SER A CA 1
ATOM 1421 C C . SER A 1 176 ? -35.375 -16.099 -7.810 1.00 56.50 176 SER A C 1
ATOM 1423 O O . SER A 1 176 ? -36.423 -16.514 -8.303 1.00 56.50 176 SER A O 1
ATOM 1425 N N . CYS A 1 177 ? -34.371 -16.923 -7.477 1.00 53.34 177 CYS A N 1
ATOM 1426 C CA . CYS A 1 177 ? -34.360 -18.369 -7.742 1.00 53.34 177 CYS A CA 1
ATOM 1427 C C . CYS A 1 177 ? -34.501 -19.253 -6.485 1.00 53.34 177 CYS A C 1
ATOM 1429 O O . CYS A 1 177 ? -34.458 -20.483 -6.590 1.00 53.34 177 CYS A O 1
ATOM 1431 N N . VAL A 1 178 ? -34.652 -18.675 -5.288 1.00 54.78 178 VAL A N 1
ATOM 1432 C CA . VAL A 1 178 ? -34.720 -19.454 -4.041 1.00 54.78 178 VAL A CA 1
ATOM 1433 C C . VAL A 1 178 ? -36.163 -19.880 -3.779 1.00 54.78 178 VAL A C 1
ATOM 1435 O O . VAL A 1 178 ? -36.994 -19.108 -3.309 1.00 54.78 178 VAL A O 1
ATOM 1438 N N . THR A 1 179 ? -36.469 -21.147 -4.065 1.00 59.84 179 THR A N 1
ATOM 1439 C CA . THR A 1 179 ? -37.743 -21.760 -3.660 1.00 59.84 179 THR A CA 1
ATOM 1440 C C . THR A 1 179 ? -37.636 -22.216 -2.204 1.00 59.84 179 THR A C 1
ATOM 1442 O O . THR A 1 179 ? -36.989 -23.219 -1.904 1.00 59.84 179 THR A O 1
ATOM 1445 N N . CYS A 1 180 ? -38.255 -21.476 -1.285 1.00 57.38 180 CYS A N 1
ATOM 1446 C CA . CYS A 1 180 ? -38.332 -21.852 0.126 1.00 57.38 180 CYS A CA 1
ATOM 1447 C C . CYS A 1 180 ? -39.450 -22.881 0.342 1.00 57.38 180 CYS A C 1
ATOM 1449 O O . CYS A 1 180 ? -40.632 -22.555 0.235 1.00 57.38 180 CYS A O 1
ATOM 1451 N N . TYR A 1 181 ? -39.092 -24.114 0.701 1.00 53.50 181 TYR A N 1
ATOM 1452 C CA . TYR A 1 181 ? -40.063 -25.119 1.133 1.00 53.50 181 TYR A CA 1
ATOM 1453 C C . TYR A 1 181 ? -40.346 -24.940 2.625 1.00 53.50 181 TYR A C 1
ATOM 1455 O O . TYR A 1 181 ? -39.573 -25.383 3.472 1.00 53.50 181 TYR A O 1
ATOM 1463 N N . TYR A 1 182 ? -41.448 -24.269 2.959 1.00 61.62 182 TYR A N 1
ATOM 1464 C CA . TYR A 1 182 ? -41.935 -24.225 4.334 1.00 61.62 182 TYR A CA 1
ATOM 1465 C C . TYR A 1 182 ? -42.806 -25.456 4.605 1.00 61.62 182 TYR A C 1
ATOM 1467 O O . TYR A 1 182 ? -43.860 -25.619 3.990 1.00 61.62 182 TYR A O 1
ATOM 1475 N N . GLN A 1 183 ? -42.377 -26.326 5.523 1.00 55.75 183 GLN A N 1
ATOM 1476 C CA . GLN A 1 183 ? -43.254 -27.360 6.070 1.00 55.75 183 GLN A CA 1
ATOM 1477 C C . GLN A 1 183 ? -44.141 -26.738 7.159 1.00 55.75 183 GLN A C 1
ATOM 1479 O O . GLN A 1 183 ? -43.606 -26.135 8.093 1.00 55.75 183 GLN A O 1
ATOM 1484 N N . PRO A 1 184 ? -45.478 -26.874 7.072 1.00 60.69 184 PRO A N 1
ATOM 1485 C CA . PRO A 1 184 ? -46.380 -26.386 8.106 1.00 60.69 184 PRO A CA 1
ATOM 1486 C C . PRO A 1 184 ? -46.052 -26.990 9.472 1.00 60.69 184 PRO A C 1
ATOM 1488 O O . PRO A 1 184 ? -45.626 -28.142 9.576 1.00 60.69 184 PRO A O 1
ATOM 1491 N N . ALA A 1 185 ? -46.290 -26.216 10.531 1.00 62.22 185 ALA A N 1
ATOM 1492 C CA . ALA A 1 185 ? -46.113 -26.696 11.891 1.00 62.22 185 ALA A CA 1
ATOM 1493 C C . ALA A 1 185 ? -47.001 -27.936 12.164 1.00 62.22 185 ALA A C 1
ATOM 1495 O O . ALA A 1 185 ? -48.126 -27.997 11.661 1.00 62.22 185 ALA A O 1
ATOM 1496 N N . PRO A 1 186 ? -46.556 -28.899 12.999 1.00 62.25 186 PRO A N 1
ATOM 1497 C CA . PRO A 1 186 ? -47.168 -30.234 13.127 1.00 62.25 186 PRO A CA 1
ATOM 1498 C C . PRO A 1 186 ? -48.649 -30.272 13.537 1.00 62.25 186 PRO A C 1
ATOM 1500 O O . PRO A 1 186 ? -49.297 -31.311 13.442 1.00 62.25 186 PRO A O 1
ATOM 1503 N N . TYR A 1 187 ? -49.185 -29.163 14.045 1.00 71.44 187 TYR A N 1
ATOM 1504 C CA . TYR A 1 187 ? -50.572 -29.052 14.491 1.00 71.44 187 TYR A CA 1
ATOM 1505 C C . TYR A 1 187 ? -51.545 -28.612 13.383 1.00 71.44 187 TYR A C 1
ATOM 1507 O O . TYR A 1 187 ? -52.756 -28.658 13.598 1.00 71.44 187 TYR A O 1
ATOM 1515 N N . VAL A 1 188 ? -51.053 -28.213 12.206 1.00 62.16 188 VAL A N 1
ATOM 1516 C CA . VAL A 1 188 ? -51.895 -27.848 11.057 1.00 62.16 188 VAL A CA 1
ATOM 1517 C C . VAL A 1 188 ? -52.357 -29.135 10.364 1.00 62.16 188 VAL A C 1
ATOM 1519 O O . VAL A 1 188 ? -51.579 -29.800 9.689 1.00 62.16 188 VAL A O 1
ATOM 1522 N N . ARG A 1 189 ? -53.622 -29.525 10.573 1.00 56.88 189 ARG A N 1
ATOM 1523 C CA . ARG A 1 189 ? -54.212 -30.790 10.079 1.00 56.88 189 ARG A CA 1
ATOM 1524 C C . ARG A 1 189 ? -55.038 -30.645 8.793 1.00 56.88 189 ARG A C 1
ATOM 1526 O O . ARG A 1 189 ? -55.869 -31.507 8.508 1.00 56.88 189 ARG A O 1
ATOM 1533 N N . ASP A 1 190 ? -54.836 -29.593 8.008 1.00 55.94 190 ASP A N 1
ATOM 1534 C CA . ASP A 1 190 ? -55.571 -29.435 6.752 1.00 55.94 190 ASP A CA 1
ATOM 1535 C C . ASP A 1 190 ? -54.948 -30.279 5.634 1.00 55.94 190 ASP A C 1
ATOM 1537 O O . ASP A 1 190 ? -53.833 -30.035 5.181 1.00 55.94 190 ASP A O 1
ATOM 1541 N N . HIS A 1 191 ? -55.699 -31.277 5.163 1.00 53.94 191 HIS A N 1
ATOM 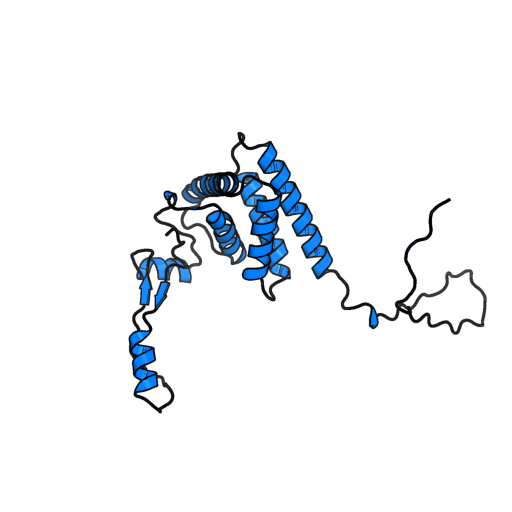1542 C CA . HIS A 1 191 ? -55.288 -32.250 4.138 1.00 53.94 191 HIS A CA 1
ATOM 1543 C C . HIS A 1 191 ? -55.288 -31.688 2.698 1.00 53.94 191 HIS A C 1
ATOM 1545 O O . HIS A 1 191 ? -55.225 -32.456 1.744 1.00 53.94 191 HIS A O 1
ATOM 1551 N N . ASN A 1 192 ? -55.361 -30.364 2.521 1.00 53.78 192 ASN A N 1
ATOM 1552 C CA . ASN A 1 192 ? -55.577 -29.717 1.220 1.00 53.78 192 ASN A CA 1
ATOM 1553 C C . ASN A 1 192 ? -54.561 -28.597 0.912 1.00 53.78 192 ASN A C 1
ATOM 1555 O O . ASN A 1 192 ? -54.912 -27.555 0.365 1.00 53.78 192 ASN A O 1
ATOM 1559 N N . PHE A 1 193 ? -53.288 -28.787 1.266 1.00 50.34 193 PHE A N 1
ATOM 1560 C CA . PHE A 1 193 ? -52.236 -27.787 1.039 1.00 50.34 193 PHE A CA 1
ATOM 1561 C C . PHE A 1 193 ? -51.341 -28.131 -0.166 1.00 50.34 193 PHE A C 1
ATOM 1563 O O . PHE A 1 193 ? -50.211 -28.587 -0.013 1.00 50.34 193 PHE A O 1
ATOM 1570 N N . SER A 1 194 ? -51.810 -27.833 -1.382 1.00 51.59 194 SER A N 1
ATOM 1571 C CA . SER A 1 194 ? -50.923 -27.555 -2.527 1.00 51.59 194 SER A CA 1
ATOM 1572 C C . SER A 1 194 ? -50.560 -26.069 -2.527 1.00 51.59 194 SER A C 1
ATOM 1574 O O . SER A 1 194 ? -51.025 -25.319 -3.376 1.00 51.59 194 SER A O 1
ATOM 1576 N N . ASN A 1 195 ? -49.758 -25.618 -1.562 1.00 47.03 195 ASN A N 1
ATOM 1577 C CA . ASN A 1 195 ? -49.308 -24.225 -1.512 1.00 47.03 195 ASN A CA 1
ATOM 1578 C C . ASN A 1 195 ? -47.791 -24.151 -1.677 1.00 47.03 195 ASN A C 1
ATOM 1580 O O . ASN A 1 195 ? -47.041 -24.062 -0.708 1.00 47.03 195 ASN A O 1
ATOM 1584 N N . TYR A 1 196 ? -47.343 -24.164 -2.932 1.00 47.09 196 TYR A N 1
ATOM 1585 C CA . TYR A 1 196 ? -46.047 -23.600 -3.289 1.00 47.09 196 TYR A CA 1
ATOM 1586 C C . TYR A 1 196 ? -46.195 -22.078 -3.227 1.00 47.09 196 TYR A C 1
ATOM 1588 O O . TYR A 1 196 ? -46.786 -21.473 -4.120 1.00 47.09 196 TYR A O 1
ATOM 1596 N N . TYR A 1 197 ? -45.708 -21.445 -2.162 1.00 50.41 197 TYR A N 1
ATOM 1597 C CA . TYR A 1 197 ? -45.592 -19.990 -2.146 1.00 50.41 197 TYR A CA 1
ATOM 1598 C C . TYR A 1 197 ? -44.381 -19.590 -2.988 1.00 50.41 197 TYR A C 1
ATOM 1600 O O . TYR A 1 197 ? -43.239 -19.655 -2.539 1.00 50.41 197 TYR A O 1
ATOM 1608 N N . VAL A 1 198 ? -44.638 -19.181 -4.230 1.00 48.28 198 VAL A N 1
ATOM 1609 C CA . VAL A 1 198 ? -43.662 -18.435 -5.027 1.00 48.28 198 VAL A CA 1
ATOM 1610 C C . VAL A 1 198 ? -43.607 -17.027 -4.439 1.00 48.28 198 VAL A C 1
ATOM 1612 O O . VAL A 1 198 ? -44.608 -16.308 -4.458 1.00 48.28 198 VAL A O 1
ATOM 1615 N N . ALA A 1 199 ? -42.467 -16.641 -3.866 1.00 44.16 199 ALA A N 1
ATOM 1616 C CA . ALA A 1 199 ? -42.261 -15.290 -3.361 1.00 44.16 199 ALA A CA 1
ATOM 1617 C C . ALA A 1 199 ? -42.287 -14.305 -4.542 1.00 44.16 199 ALA A C 1
ATOM 1619 O O . ALA A 1 199 ? -41.304 -14.150 -5.262 1.00 44.16 199 ALA A O 1
ATOM 1620 N N . ASN A 1 200 ? -43.435 -13.671 -4.783 1.00 44.00 200 ASN A N 1
ATOM 1621 C CA . ASN A 1 200 ? -43.564 -12.658 -5.822 1.00 44.00 200 ASN A CA 1
ATOM 1622 C C . ASN A 1 200 ? -42.964 -11.339 -5.299 1.00 44.00 200 ASN A C 1
ATOM 1624 O O . ASN A 1 200 ? -43.317 -10.898 -4.205 1.00 44.00 200 ASN A O 1
ATOM 1628 N N . GLN A 1 201 ? -42.064 -10.718 -6.066 1.00 48.88 201 GLN A N 1
ATOM 1629 C CA . GLN A 1 201 ? -41.147 -9.636 -5.650 1.00 48.88 201 GLN A CA 1
ATOM 1630 C C . GLN A 1 201 ? -41.802 -8.287 -5.250 1.00 48.88 201 GLN A C 1
ATOM 1632 O O . GLN A 1 201 ? -41.110 -7.284 -5.128 1.00 48.88 201 GLN A O 1
ATOM 1637 N N . ASN A 1 202 ? -43.118 -8.231 -5.021 1.00 44.50 202 ASN A N 1
ATOM 1638 C CA . ASN A 1 202 ? -43.883 -6.980 -4.926 1.00 44.50 202 ASN A CA 1
ATOM 1639 C C . ASN A 1 202 ? -44.601 -6.733 -3.586 1.00 44.50 202 ASN A C 1
ATOM 1641 O O . ASN A 1 202 ? -45.572 -5.979 -3.550 1.00 44.50 202 ASN A O 1
ATOM 1645 N N . ILE A 1 203 ? -44.156 -7.322 -2.472 1.00 42.25 203 ILE A N 1
ATOM 1646 C CA . ILE A 1 203 ? -44.770 -7.038 -1.163 1.00 42.25 203 ILE A CA 1
ATOM 1647 C C . ILE A 1 203 ? -43.931 -5.986 -0.415 1.00 42.25 203 ILE A C 1
ATOM 1649 O O . ILE A 1 203 ? -42.777 -6.264 -0.088 1.00 42.25 203 ILE A O 1
ATOM 1653 N N . PRO A 1 204 ? -44.474 -4.788 -0.114 1.00 39.75 204 PRO A N 1
ATOM 1654 C CA . PRO A 1 204 ? -43.757 -3.785 0.659 1.00 39.75 204 PRO A CA 1
ATOM 1655 C C . PRO A 1 204 ? -43.604 -4.255 2.110 1.00 39.75 204 PRO A C 1
ATOM 1657 O O . PRO A 1 204 ? -44.585 -4.541 2.796 1.00 39.75 204 PRO A O 1
ATOM 1660 N N . THR A 1 205 ? -42.366 -4.310 2.594 1.00 47.94 205 THR A N 1
ATOM 1661 C CA . THR A 1 205 ? -42.023 -4.662 3.976 1.00 47.94 205 THR A CA 1
ATOM 1662 C C . THR A 1 205 ? -42.244 -3.480 4.918 1.00 47.94 205 THR A C 1
ATOM 1664 O O . THR A 1 205 ? -41.280 -2.899 5.403 1.00 47.94 205 THR A O 1
ATOM 1667 N N . TRP A 1 206 ? -43.497 -3.109 5.183 1.00 45.53 206 TRP A N 1
ATOM 1668 C CA . TRP A 1 206 ? -43.838 -2.250 6.323 1.00 45.53 206 TRP A CA 1
ATOM 1669 C C . TRP A 1 206 ? -45.207 -2.642 6.879 1.00 45.53 206 TRP A C 1
ATOM 1671 O O . TRP A 1 206 ? -46.240 -2.329 6.294 1.00 45.53 206 TRP A O 1
ATOM 1681 N N . LEU A 1 207 ? -45.211 -3.299 8.037 1.00 42.12 207 LEU A N 1
ATOM 1682 C CA . LEU A 1 207 ? -46.361 -3.319 8.938 1.00 42.12 207 LEU A CA 1
ATOM 1683 C C . LEU A 1 207 ? -45.940 -2.593 10.224 1.00 42.12 207 LEU A C 1
ATOM 1685 O O . LEU A 1 207 ? -44.896 -2.939 10.780 1.00 42.12 207 LEU A O 1
ATOM 1689 N N . PRO A 1 208 ? -46.689 -1.577 10.686 1.00 41.88 208 PRO A N 1
ATOM 1690 C CA . PRO A 1 208 ? -46.411 -0.922 11.954 1.00 41.88 208 PRO A CA 1
ATOM 1691 C C . PRO A 1 208 ? -46.855 -1.833 13.106 1.00 41.88 208 PRO A C 1
ATOM 1693 O O . PRO A 1 208 ? -47.932 -2.427 13.058 1.00 41.88 208 PRO A O 1
ATOM 1696 N N . CYS A 1 209 ? -46.023 -1.947 14.140 1.00 39.44 209 CYS A N 1
ATOM 1697 C CA . CYS A 1 209 ? -46.403 -2.604 15.387 1.00 39.44 209 CYS A CA 1
ATOM 1698 C C . CYS A 1 209 ? -47.387 -1.710 16.159 1.00 39.44 209 CYS A C 1
ATOM 1700 O O . CYS A 1 209 ? -47.060 -0.554 16.432 1.00 39.44 209 CYS A O 1
ATOM 1702 N N . ASN A 1 210 ? -48.551 -2.263 16.514 1.00 36.91 210 ASN A N 1
ATOM 1703 C CA . ASN A 1 210 ? -49.361 -1.809 17.651 1.00 36.91 210 ASN A CA 1
ATOM 1704 C C . ASN A 1 210 ? -48.901 -2.534 18.916 1.00 36.91 210 ASN A C 1
ATOM 1706 O O . ASN A 1 210 ? -48.622 -3.751 18.804 1.00 36.91 210 ASN A O 1
#

Sequence (210 aa):
QFEFSVDSFQIVLDSMLSHYEQSQLPMSQSHHPTVLGESMYGDFSTALHHLRNKLIATKRPEEIRGGGLLKYCNLLVRAFQPASQEEFKALERYMCSRFFIDFPDIGEQQRKVEAYLQSHFIGEDKSKYDYLQILRKVVNESTVCLMGHERRQTLQLLASMSVRVLAEQSAIPDASCVTCYYQPAPYVRDHNFSNYYVANQNIPTWLPCN

InterPro domains:
  IPR012937 Terminal nucleotidyltransferase [PF07984] (1-160)
  IPR012937 Terminal nucleotidyltransferase [PTHR12974] (1-205)
  IPR012937 Terminal nucleotidyltransferase [SM01153] (1-161)

Radius of gyration: 26.3 Å; chains: 1; bounding box: 75×47×61 Å

pLDDT: mean 85.04, std 17.28, range [36.91, 98.31]

Organism: NCBI:txid1143690